Protein AF-A0A127SXV3-F1 (afdb_monomer)

Foldseek 3Di:
DQVVAKDFDQFPPVGTWIKDKDDFPPPDQFAAIWIFTHDPNHTPGTADQPDVVNGCVPPQQAGWDDWPHWDWDDQQPPPGTKIKTWTWHFRDDDDVSRPTFIFMWIWPDDDPGTDTPVVLRVVCVLADDRVRDDPVVSSVVSCCVNPPPVVVVVVVCCVVPQSVVPFHFDWDADPVRFIKGFRDDDQFKTWIKGFDQADPVNPDTDIDIWIWTADNVRDTDSVRTD

Mean predicted aligned error: 8.96 Å

Solvent-accessible surface area (backbone atoms only — not comparable to full-atom values): 13080 Å² total; per-residue (Å²): 104,41,66,95,59,36,45,81,41,78,48,63,96,72,34,77,30,30,44,39,31,32,62,47,90,63,89,46,87,30,37,40,74,45,46,31,36,29,46,96,93,35,81,78,44,74,60,75,64,93,37,77,92,38,33,29,77,89,67,85,59,35,31,71,72,47,76,76,46,74,43,77,46,52,63,86,74,83,80,48,54,18,42,38,35,37,36,27,16,28,70,46,81,57,86,75,22,61,50,68,42,81,45,74,46,44,33,42,62,49,101,93,49,60,44,75,44,60,73,60,43,54,51,48,66,71,48,49,57,75,92,63,68,42,69,65,52,50,48,54,49,45,47,40,71,76,71,33,74,67,44,55,53,53,49,53,51,37,64,76,74,31,54,90,75,71,46,51,64,42,81,45,65,47,99,86,67,50,65,33,34,38,33,45,77,63,80,57,37,40,29,35,41,33,73,75,46,66,39,98,82,70,82,42,82,38,70,45,74,36,43,25,62,35,42,100,84,63,50,70,51,80,92,72,34,87

Structure (mmCIF, N/CA/C/O backbone):
data_AF-A0A127SXV3-F1
#
_entry.id   AF-A0A127SXV3-F1
#
loop_
_atom_site.group_PDB
_atom_site.id
_atom_site.type_symbol
_atom_site.label_atom_id
_atom_site.label_alt_id
_atom_site.label_comp_id
_atom_site.label_asym_id
_atom_site.label_entity_id
_atom_site.label_seq_id
_atom_site.pdbx_PDB_ins_code
_atom_site.Cartn_x
_atom_site.Cartn_y
_atom_site.Cartn_z
_atom_site.occupancy
_atom_site.B_iso_or_equiv
_atom_site.auth_seq_id
_atom_site.auth_comp_id
_atom_site.auth_asym_id
_atom_site.auth_atom_id
_atom_site.pdbx_PDB_model_num
ATOM 1 N N . VAL A 1 1 ? 18.504 -2.829 -13.850 1.00 93.06 1 VAL A N 1
ATOM 2 C CA . VAL A 1 1 ? 17.381 -3.734 -13.516 1.00 93.06 1 VAL A CA 1
ATOM 3 C C . VAL A 1 1 ? 17.600 -4.263 -12.115 1.00 93.06 1 VAL A C 1
ATOM 5 O O . VAL A 1 1 ? 18.708 -4.696 -11.819 1.00 93.06 1 VAL A O 1
ATOM 8 N N . ILE A 1 2 ? 16.573 -4.211 -11.276 1.00 96.75 2 ILE A N 1
ATOM 9 C CA . ILE A 1 2 ? 16.543 -4.813 -9.945 1.00 96.75 2 ILE A CA 1
ATOM 10 C C . ILE A 1 2 ? 15.966 -6.219 -10.126 1.00 96.75 2 ILE A C 1
ATOM 12 O O . ILE A 1 2 ? 14.752 -6.413 -10.121 1.00 96.75 2 ILE A O 1
ATOM 16 N N . THR A 1 3 ? 16.840 -7.190 -10.402 1.00 94.94 3 THR A N 1
ATOM 17 C CA . THR A 1 3 ? 16.434 -8.530 -10.861 1.00 94.94 3 THR A CA 1
ATOM 18 C C . THR A 1 3 ? 15.521 -9.248 -9.872 1.00 94.94 3 THR A C 1
ATOM 20 O O . THR A 1 3 ? 14.573 -9.890 -10.308 1.00 94.94 3 THR A O 1
ATOM 23 N N . GLU A 1 4 ? 15.776 -9.115 -8.568 1.00 96.81 4 GLU A N 1
ATOM 24 C CA . GLU A 1 4 ? 14.969 -9.760 -7.518 1.00 96.81 4 GLU A CA 1
ATOM 25 C C . GLU A 1 4 ? 13.578 -9.134 -7.347 1.00 96.81 4 GLU A C 1
ATOM 27 O O . GLU A 1 4 ? 12.706 -9.751 -6.752 1.00 96.81 4 GLU A O 1
ATOM 32 N N . GLN A 1 5 ? 13.359 -7.943 -7.914 1.00 97.75 5 GLN A N 1
ATOM 33 C CA . GLN A 1 5 ? 12.081 -7.224 -7.909 1.00 97.75 5 GLN A CA 1
ATOM 34 C C . GLN A 1 5 ? 11.550 -7.033 -9.334 1.00 97.75 5 GLN A C 1
ATOM 36 O O . GLN A 1 5 ? 11.022 -5.982 -9.700 1.00 97.75 5 GLN A O 1
ATOM 41 N N . SER A 1 6 ? 11.783 -8.032 -10.186 1.00 98.19 6 SER A N 1
ATOM 42 C CA . SER A 1 6 ? 11.306 -8.074 -11.566 1.00 98.19 6 SER A CA 1
ATOM 43 C C . SER A 1 6 ? 10.752 -9.466 -11.852 1.00 98.19 6 SER A C 1
ATOM 45 O O . SER A 1 6 ? 11.492 -10.448 -11.778 1.00 98.19 6 SER A O 1
ATOM 47 N N . PHE A 1 7 ? 9.476 -9.550 -12.210 1.00 98.00 7 PHE A N 1
ATOM 48 C CA . PHE A 1 7 ? 8.703 -10.790 -12.168 1.00 98.00 7 PHE A CA 1
ATOM 49 C C . PHE A 1 7 ? 8.051 -11.085 -13.514 1.00 98.00 7 PHE A C 1
ATOM 51 O O . PHE A 1 7 ? 7.549 -10.177 -14.172 1.00 98.00 7 PHE A O 1
ATOM 58 N N . GLU A 1 8 ? 8.045 -12.359 -13.901 1.00 97.88 8 GLU A N 1
ATOM 59 C CA . GLU A 1 8 ? 7.148 -12.846 -14.950 1.00 97.88 8 GLU A CA 1
ATOM 60 C C . GLU A 1 8 ? 5.736 -12.938 -14.363 1.00 97.88 8 GLU A C 1
ATOM 62 O O . GLU A 1 8 ? 5.549 -13.484 -13.271 1.00 97.88 8 GLU A O 1
ATOM 67 N N . VAL A 1 9 ? 4.753 -12.382 -15.063 1.00 97.44 9 VAL A N 1
ATOM 68 C CA . VAL A 1 9 ? 3.377 -12.261 -14.585 1.00 97.44 9 VAL A CA 1
ATOM 69 C C . VAL A 1 9 ? 2.399 -12.345 -15.755 1.00 97.44 9 VAL A C 1
ATOM 71 O O . VAL A 1 9 ? 2.631 -11.781 -16.821 1.00 97.44 9 VAL A O 1
ATOM 74 N N . ASP A 1 10 ? 1.291 -13.052 -15.546 1.00 97.12 10 ASP A N 1
ATOM 75 C CA . ASP A 1 10 ? 0.111 -12.934 -16.402 1.00 97.12 10 ASP A CA 1
ATOM 76 C C . ASP A 1 10 ? -0.724 -11.741 -15.911 1.00 97.12 10 ASP A C 1
ATOM 78 O O . ASP A 1 10 ? -1.316 -11.797 -14.818 1.00 97.12 10 ASP A O 1
ATOM 82 N N . LEU A 1 11 ? -0.664 -10.637 -16.661 1.00 96.88 11 LEU A N 1
ATOM 83 C CA . LEU A 1 11 ? -1.154 -9.324 -16.244 1.00 96.88 11 LEU A CA 1
ATOM 84 C C . LEU A 1 11 ? -2.243 -8.818 -17.194 1.00 96.88 11 LEU A C 1
ATOM 86 O O . LEU A 1 11 ? -1.957 -8.159 -18.191 1.00 96.88 11 LEU A O 1
ATOM 90 N N . ASN A 1 12 ? -3.500 -9.082 -16.841 1.00 95.12 12 ASN A N 1
ATOM 91 C CA . ASN A 1 12 ? -4.692 -8.570 -17.526 1.00 95.12 12 ASN A CA 1
ATOM 92 C C . ASN A 1 12 ? -4.607 -8.806 -19.049 1.00 95.12 12 ASN A C 1
ATOM 94 O O . ASN A 1 12 ? -4.142 -9.853 -19.503 1.00 95.12 12 ASN A O 1
ATOM 98 N N . ASP A 1 13 ? -4.996 -7.814 -19.850 1.00 93.56 13 ASP A N 1
ATOM 99 C CA . ASP A 1 13 ? -4.951 -7.886 -21.314 1.00 93.56 13 ASP A CA 1
ATOM 100 C C . ASP A 1 13 ? -3.524 -7.856 -21.905 1.00 93.56 13 ASP A C 1
ATOM 102 O O . ASP A 1 13 ? -3.342 -8.088 -23.105 1.00 93.56 13 ASP A O 1
ATOM 106 N N . TRP A 1 14 ? -2.484 -7.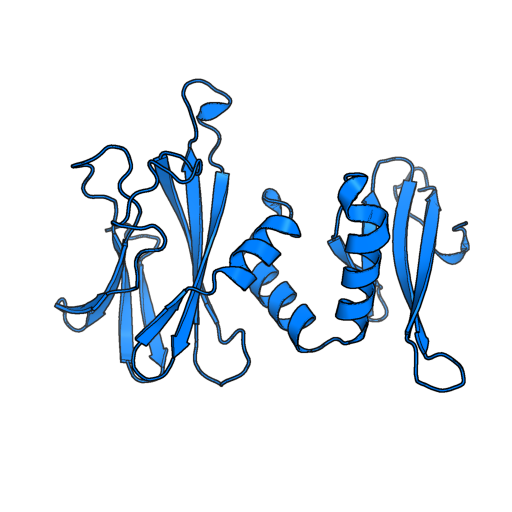636 -21.089 1.00 94.81 14 TRP A N 1
ATOM 107 C CA . TRP A 1 14 ? -1.086 -7.750 -21.527 1.00 94.81 14 TRP A CA 1
ATOM 108 C C . TRP A 1 14 ? -0.653 -9.219 -21.709 1.00 94.81 14 TRP A C 1
ATOM 110 O O . TRP A 1 14 ? 0.274 -9.514 -22.486 1.00 94.81 14 TRP A O 1
ATOM 120 N N . GLY A 1 15 ? -1.351 -10.141 -21.034 1.00 95.19 15 GLY A N 1
ATOM 121 C CA . GLY A 1 15 ? -1.031 -11.564 -20.953 1.00 95.19 15 GLY A CA 1
ATOM 122 C C . GLY A 1 15 ? 0.284 -11.817 -20.217 1.00 95.19 15 GLY A C 1
ATOM 123 O O . GLY A 1 15 ? 0.679 -11.049 -19.342 1.00 95.19 15 GLY A O 1
ATOM 124 N N . GLU A 1 16 ? 1.005 -12.866 -20.620 1.00 97.50 16 GLU A N 1
ATOM 125 C CA . GLU A 1 16 ? 2.348 -13.152 -20.104 1.00 97.50 16 GLU A CA 1
ATOM 126 C C . GLU A 1 16 ? 3.337 -12.043 -20.505 1.00 97.50 16 GLU A C 1
ATOM 128 O O . GLU A 1 16 ? 3.665 -11.861 -21.688 1.00 97.50 16 GLU A O 1
ATOM 133 N N . VAL A 1 17 ? 3.796 -11.293 -19.504 1.00 97.88 17 VAL A N 1
ATOM 134 C CA . VAL A 1 17 ? 4.790 -10.221 -19.604 1.00 97.88 17 VAL A CA 1
ATOM 135 C C . VAL A 1 17 ? 5.722 -10.257 -18.399 1.00 97.88 17 VAL A C 1
ATOM 137 O O . VAL A 1 17 ? 5.422 -10.842 -17.360 1.00 97.88 17 VAL A O 1
ATOM 140 N N . ARG A 1 18 ? 6.842 -9.550 -18.510 1.00 98.25 18 ARG A N 1
ATOM 141 C CA . ARG A 1 18 ? 7.741 -9.302 -17.393 1.00 98.25 18 ARG A CA 1
ATOM 142 C C . ARG A 1 18 ? 7.549 -7.889 -16.863 1.00 98.25 18 ARG A C 1
ATOM 144 O O . ARG A 1 18 ? 7.825 -6.928 -17.579 1.00 98.25 18 ARG A O 1
ATOM 151 N N . PHE A 1 19 ? 7.167 -7.752 -15.600 1.00 98.56 19 PHE A N 1
ATOM 152 C CA . PHE A 1 19 ? 7.304 -6.491 -14.876 1.00 98.56 19 PHE A CA 1
ATOM 153 C C . PHE A 1 19 ? 8.773 -6.285 -14.501 1.00 98.56 19 PHE A C 1
ATOM 155 O O . PHE A 1 19 ? 9.408 -7.178 -13.930 1.00 98.56 19 PHE A O 1
ATOM 162 N N . VAL A 1 20 ? 9.335 -5.123 -14.825 1.00 98.44 20 VAL A N 1
ATOM 163 C CA . VAL A 1 20 ? 10.756 -4.836 -14.609 1.00 98.44 20 VAL A CA 1
ATOM 164 C C . VAL A 1 20 ? 10.928 -3.552 -13.814 1.00 98.44 20 VAL A C 1
ATOM 166 O O . VAL A 1 20 ? 10.561 -2.475 -14.280 1.00 98.44 20 VAL A O 1
ATOM 169 N N . SER A 1 21 ? 11.580 -3.671 -12.657 1.00 98.38 21 SER A N 1
ATOM 170 C CA . SER A 1 21 ? 12.046 -2.532 -11.864 1.00 98.38 21 SER A CA 1
ATOM 171 C C . SER A 1 21 ? 13.435 -2.094 -12.340 1.00 98.38 21 SER A C 1
ATOM 173 O O . SER A 1 21 ? 14.384 -2.889 -12.378 1.00 98.38 21 SER A O 1
ATOM 175 N N . TYR A 1 22 ? 13.589 -0.826 -12.704 1.00 96.38 22 TYR A N 1
ATOM 176 C CA . TYR A 1 22 ? 14.849 -0.226 -13.132 1.00 96.38 22 TYR A CA 1
ATOM 177 C C . TYR A 1 22 ? 15.420 0.666 -12.038 1.00 96.38 22 TYR A C 1
ATOM 179 O O . TYR A 1 22 ? 14.753 1.569 -11.549 1.00 96.38 22 TYR A O 1
ATOM 187 N N . LEU A 1 23 ? 16.688 0.413 -11.700 1.00 94.56 23 LEU A N 1
ATOM 188 C CA . LEU A 1 23 ? 17.483 1.350 -10.912 1.00 94.56 23 LEU A CA 1
ATOM 189 C C . LEU A 1 23 ? 17.501 2.716 -11.612 1.00 94.56 23 LEU A C 1
ATOM 191 O O . LEU A 1 23 ? 17.539 2.726 -12.851 1.00 94.56 23 LEU A O 1
ATOM 195 N N . PRO A 1 24 ? 17.564 3.818 -10.846 1.00 93.19 24 PRO A N 1
ATOM 196 C CA . PRO A 1 24 ? 17.928 5.118 -11.391 1.00 93.19 24 PRO A CA 1
ATOM 197 C C . PRO A 1 24 ? 19.205 5.016 -12.237 1.00 93.19 24 PRO A C 1
ATOM 199 O O . PRO A 1 24 ? 20.089 4.197 -11.954 1.00 93.19 24 PRO A O 1
ATOM 202 N N . THR A 1 25 ? 19.330 5.838 -13.277 1.00 88.75 25 THR A N 1
ATOM 203 C CA . THR A 1 25 ? 20.597 5.968 -14.016 1.00 88.75 25 THR A CA 1
ATOM 204 C C . THR A 1 25 ? 21.699 6.591 -13.160 1.00 88.75 25 THR A C 1
ATOM 206 O O . THR A 1 25 ? 22.878 6.334 -13.404 1.00 88.75 25 THR A O 1
ATOM 209 N N . TYR A 1 26 ? 21.304 7.348 -12.129 1.00 81.88 26 TYR A N 1
ATOM 210 C CA . TYR A 1 26 ? 22.175 8.147 -11.267 1.00 81.88 26 TYR A CA 1
ATOM 211 C C . TYR A 1 26 ? 22.897 9.277 -12.019 1.00 81.88 26 TYR A C 1
ATOM 213 O O . TYR A 1 26 ? 23.883 9.823 -11.517 1.00 81.88 26 TYR A O 1
ATOM 221 N N . ASP A 1 27 ? 22.384 9.677 -13.190 1.00 84.56 27 ASP A N 1
ATOM 222 C CA . ASP A 1 27 ? 22.807 10.905 -13.874 1.00 84.56 27 ASP A CA 1
ATOM 223 C C . ASP A 1 27 ? 22.486 12.144 -13.017 1.00 84.56 27 ASP A C 1
ATOM 225 O O . ASP A 1 27 ? 23.194 13.155 -13.062 1.00 84.56 27 ASP A O 1
ATOM 229 N N . THR A 1 28 ? 21.446 12.043 -12.182 1.00 81.38 28 THR A N 1
ATOM 230 C CA . THR A 1 28 ? 21.144 12.993 -11.108 1.00 81.38 28 THR A CA 1
ATOM 231 C C . THR A 1 28 ? 21.018 12.260 -9.772 1.00 81.38 28 THR A C 1
ATOM 233 O O . THR A 1 28 ? 20.639 11.092 -9.728 1.00 81.38 28 THR A O 1
ATOM 236 N N . LEU A 1 29 ? 21.337 12.943 -8.666 1.00 80.62 29 LEU A N 1
ATOM 237 C CA . LEU A 1 29 ? 21.320 12.347 -7.320 1.00 80.62 29 LEU A CA 1
ATOM 238 C C . LEU A 1 29 ? 19.915 11.912 -6.870 1.00 80.62 29 LEU A C 1
ATOM 240 O O . LEU A 1 29 ? 19.784 11.029 -6.029 1.00 80.62 29 LEU A O 1
ATOM 244 N N . TRP A 1 30 ? 18.886 12.553 -7.415 1.00 88.56 30 TRP A N 1
ATOM 245 C CA . TRP A 1 30 ? 17.504 12.452 -6.952 1.00 88.56 30 TRP A CA 1
ATOM 246 C C . TRP A 1 30 ? 16.605 11.680 -7.910 1.00 88.56 30 TRP A C 1
ATOM 248 O O . TRP A 1 30 ? 15.394 11.685 -7.740 1.00 88.56 30 TRP A O 1
ATOM 258 N N . GLU A 1 31 ? 17.168 11.048 -8.936 1.00 92.81 31 GLU A N 1
ATOM 259 C CA . GLU A 1 31 ? 16.381 10.257 -9.874 1.00 92.81 31 GLU A CA 1
ATOM 260 C C . GLU A 1 31 ? 15.681 9.092 -9.156 1.00 92.81 31 GLU A C 1
ATOM 262 O O . GLU A 1 31 ? 16.295 8.369 -8.365 1.00 92.81 31 GLU A O 1
ATOM 267 N N . ASP A 1 32 ? 14.388 8.929 -9.432 1.00 95.19 32 ASP A N 1
ATOM 268 C CA . ASP A 1 32 ? 13.548 7.903 -8.822 1.00 95.19 32 ASP A CA 1
ATOM 269 C C . ASP A 1 32 ? 13.583 6.581 -9.616 1.00 95.19 32 ASP A C 1
ATOM 271 O O . ASP A 1 32 ? 13.955 6.525 -10.794 1.00 95.19 32 ASP A O 1
ATOM 275 N N . VAL A 1 33 ? 13.181 5.492 -8.962 1.00 96.31 33 VAL A N 1
ATOM 276 C CA . VAL A 1 33 ? 12.996 4.177 -9.585 1.00 96.31 33 VAL A CA 1
ATOM 277 C C . VAL A 1 33 ? 11.945 4.241 -10.697 1.00 96.31 33 VAL A C 1
ATOM 279 O O . VAL A 1 33 ? 10.933 4.927 -10.588 1.00 96.31 33 VAL A O 1
ATOM 282 N N . SER A 1 34 ? 12.165 3.490 -11.776 1.00 97.12 34 SER A N 1
ATOM 283 C CA . SER A 1 34 ? 11.232 3.396 -12.905 1.00 97.12 34 SER A CA 1
ATOM 284 C C . SER A 1 34 ? 10.769 1.963 -13.135 1.00 97.12 34 SER A C 1
ATOM 286 O O . SER A 1 34 ? 11.510 1.013 -12.879 1.00 97.12 34 SER A O 1
ATOM 288 N N . PHE A 1 35 ? 9.565 1.800 -13.684 1.00 98.25 35 PHE A N 1
ATOM 289 C CA . PHE A 1 35 ? 8.971 0.489 -13.943 1.00 98.25 35 PHE A CA 1
ATOM 290 C C . PHE A 1 35 ? 8.470 0.378 -15.379 1.00 98.25 35 PHE A C 1
ATOM 292 O O . PHE A 1 35 ? 7.964 1.342 -15.959 1.00 98.25 35 PHE A O 1
ATOM 299 N N . VAL A 1 36 ? 8.597 -0.813 -15.959 1.00 98.31 36 VAL A N 1
ATOM 300 C CA . VAL A 1 36 ? 8.112 -1.108 -17.314 1.00 98.31 36 VAL A CA 1
ATOM 301 C C . VAL A 1 36 ? 7.522 -2.511 -17.391 1.00 98.31 36 VAL A C 1
ATOM 303 O O . VAL A 1 36 ? 7.870 -3.384 -16.592 1.00 98.31 36 VAL A O 1
ATOM 306 N N . LEU A 1 37 ? 6.691 -2.747 -18.406 1.00 98.25 37 LEU A N 1
ATOM 307 C CA . LEU A 1 37 ? 6.391 -4.096 -18.879 1.00 98.25 37 LEU A CA 1
ATOM 308 C C . LEU A 1 37 ? 7.277 -4.414 -20.078 1.00 98.25 37 LEU A C 1
ATOM 310 O O . LEU A 1 37 ? 7.423 -3.601 -20.996 1.00 98.25 37 LEU A O 1
ATOM 314 N N . ALA A 1 38 ? 7.846 -5.614 -20.082 1.00 98.06 38 ALA A N 1
ATOM 315 C CA . ALA A 1 38 ? 8.630 -6.138 -21.183 1.00 98.06 38 ALA A CA 1
ATOM 316 C C . ALA A 1 38 ? 8.049 -7.461 -21.694 1.00 98.06 38 ALA A C 1
ATOM 318 O O . ALA A 1 38 ? 7.625 -8.310 -20.914 1.00 98.06 38 ALA A O 1
ATOM 319 N N . LYS A 1 39 ? 8.073 -7.650 -23.012 1.00 97.31 39 LYS A N 1
ATOM 320 C CA . LYS A 1 39 ? 7.671 -8.881 -23.697 1.00 97.31 39 LYS A CA 1
ATOM 321 C C . LYS A 1 39 ? 8.690 -9.182 -24.786 1.00 97.31 39 LYS A C 1
ATOM 323 O O . LYS A 1 39 ? 9.105 -8.269 -25.493 1.00 97.31 39 LYS A O 1
ATOM 328 N N . ASP A 1 40 ? 9.154 -10.427 -24.878 1.00 94.06 40 ASP A N 1
ATOM 329 C CA . ASP A 1 40 ? 10.179 -10.843 -25.851 1.00 94.06 40 ASP A CA 1
ATOM 330 C C . ASP A 1 40 ? 11.430 -9.936 -25.854 1.00 94.06 40 ASP A C 1
ATOM 332 O O . ASP A 1 40 ? 11.964 -9.559 -26.899 1.00 94.06 40 ASP A O 1
ATOM 336 N N . ASN A 1 41 ? 11.888 -9.549 -24.657 1.00 87.38 41 ASN A N 1
ATOM 337 C CA . ASN A 1 41 ? 13.003 -8.619 -24.427 1.00 87.38 41 ASN A CA 1
ATOM 338 C C . ASN A 1 41 ? 12.803 -7.195 -24.993 1.00 87.38 41 ASN A C 1
ATOM 340 O O . ASN A 1 41 ? 13.767 -6.429 -25.070 1.00 87.38 41 ASN A O 1
ATOM 344 N N . GLN A 1 42 ? 11.580 -6.812 -25.354 1.00 96.19 42 GLN A N 1
ATOM 345 C CA . GLN A 1 42 ? 11.222 -5.454 -25.759 1.00 96.19 42 GLN A CA 1
ATOM 346 C C . GLN A 1 42 ? 10.340 -4.802 -24.702 1.00 96.19 42 GLN A C 1
ATOM 348 O O . GLN A 1 42 ? 9.458 -5.446 -24.143 1.00 96.19 42 GLN A O 1
ATOM 353 N N . ILE A 1 43 ? 10.570 -3.518 -24.432 1.00 97.81 43 ILE A N 1
ATOM 354 C CA . ILE A 1 43 ? 9.682 -2.737 -23.570 1.00 97.81 43 ILE A CA 1
ATOM 355 C C . ILE A 1 43 ? 8.391 -2.473 -24.344 1.00 97.81 43 ILE A C 1
ATOM 357 O O . ILE A 1 43 ? 8.436 -1.937 -25.451 1.00 97.81 43 ILE A O 1
ATOM 361 N N . VAL A 1 44 ? 7.259 -2.854 -23.758 1.00 97.12 44 VAL A N 1
ATOM 362 C CA . VAL A 1 44 ? 5.923 -2.677 -24.349 1.00 97.12 44 VAL A CA 1
ATOM 363 C C . VAL A 1 44 ? 5.090 -1.631 -23.612 1.00 97.12 44 VAL A C 1
ATOM 365 O O . VAL A 1 44 ? 4.137 -1.115 -24.185 1.00 97.12 44 VAL A O 1
ATOM 368 N N . TYR A 1 45 ? 5.461 -1.283 -22.376 1.00 97.62 45 TYR A N 1
ATOM 369 C CA . TYR A 1 45 ? 4.770 -0.268 -21.586 1.00 97.62 45 TYR A CA 1
ATOM 370 C C . TYR A 1 45 ? 5.707 0.393 -20.573 1.00 97.62 45 TYR A C 1
ATOM 372 O O . TYR A 1 45 ? 6.532 -0.288 -19.965 1.00 97.62 45 TYR A O 1
ATOM 380 N N . HIS A 1 46 ? 5.546 1.699 -20.360 1.00 97.38 46 HIS A N 1
ATOM 381 C CA . HIS A 1 46 ? 6.210 2.450 -19.296 1.00 97.38 46 HIS A CA 1
ATOM 382 C C . HIS A 1 46 ? 5.171 2.874 -18.263 1.00 97.38 46 HIS A C 1
ATOM 384 O O . HIS A 1 46 ? 4.197 3.536 -18.621 1.00 97.38 46 HIS A O 1
ATOM 390 N N . PHE A 1 47 ? 5.395 2.526 -16.996 1.00 97.88 47 PHE A N 1
ATOM 391 C CA . PHE A 1 47 ? 4.548 3.026 -15.919 1.00 97.88 47 PHE A CA 1
ATOM 392 C C . PHE A 1 47 ? 4.767 4.533 -15.731 1.00 97.88 47 PHE A C 1
ATOM 394 O O . PHE A 1 47 ? 5.879 5.025 -15.962 1.00 97.88 47 PHE A O 1
ATOM 401 N N . PRO A 1 48 ? 3.728 5.278 -15.319 1.00 96.62 48 PRO A N 1
ATOM 402 C CA . PRO A 1 48 ? 3.868 6.693 -14.997 1.00 96.62 48 PRO A CA 1
ATOM 403 C C . PRO A 1 48 ? 4.902 6.911 -13.882 1.00 96.62 48 PRO A C 1
ATOM 405 O O . PRO A 1 48 ? 5.001 6.123 -12.941 1.00 96.62 48 PRO A O 1
ATOM 408 N N . ALA A 1 49 ? 5.668 7.999 -13.982 1.00 94.75 49 ALA A N 1
ATOM 409 C CA . ALA A 1 49 ? 6.561 8.428 -12.910 1.00 94.75 49 ALA A CA 1
ATOM 410 C C . ALA A 1 49 ? 5.741 8.981 -11.737 1.00 94.75 49 ALA A C 1
ATOM 412 O O . ALA A 1 49 ? 4.778 9.716 -11.950 1.00 94.75 49 ALA A O 1
ATOM 413 N N . TYR A 1 50 ? 6.133 8.646 -10.506 1.00 94.00 50 TYR A N 1
ATOM 414 C CA . TYR A 1 50 ? 5.425 9.107 -9.307 1.00 94.00 50 TYR A CA 1
ATOM 415 C C . TYR A 1 50 ? 5.650 10.589 -9.017 1.00 94.00 50 TYR A C 1
ATOM 417 O O . TYR A 1 50 ? 4.726 11.302 -8.636 1.00 94.00 50 TYR A O 1
ATOM 425 N N . PHE A 1 51 ? 6.880 11.056 -9.222 1.00 91.06 51 PHE A N 1
ATOM 426 C CA . PHE A 1 51 ? 7.233 12.462 -9.094 1.00 91.06 51 PHE A CA 1
ATOM 427 C C . PHE A 1 51 ? 7.436 13.104 -10.462 1.00 91.06 51 PHE A C 1
ATOM 429 O O . PHE A 1 51 ? 7.828 12.451 -11.436 1.00 91.06 51 PHE A O 1
ATOM 436 N N . GLU A 1 52 ? 7.211 14.416 -10.521 1.00 88.44 52 GLU A N 1
ATOM 437 C CA . GLU A 1 52 ? 7.488 15.206 -11.714 1.00 88.44 52 GLU A CA 1
ATOM 438 C C . GLU A 1 52 ? 8.953 15.022 -12.144 1.00 88.44 52 GLU A C 1
ATOM 440 O O . GLU A 1 52 ? 9.871 15.049 -11.324 1.00 88.44 52 GLU A O 1
ATOM 445 N N . ASN A 1 53 ? 9.177 14.815 -13.444 1.00 87.75 53 ASN A N 1
ATOM 446 C CA . ASN A 1 53 ? 10.499 14.549 -14.024 1.00 87.75 53 ASN A CA 1
ATOM 447 C C . ASN A 1 53 ? 11.217 13.303 -13.464 1.00 87.75 53 ASN A C 1
ATOM 449 O O . ASN A 1 53 ? 12.431 13.195 -13.625 1.00 87.75 53 ASN A O 1
ATOM 453 N N . ASN A 1 54 ? 10.490 12.367 -12.836 1.00 91.00 54 ASN A N 1
ATOM 454 C CA . ASN A 1 54 ? 11.055 11.171 -12.205 1.00 91.00 54 ASN A CA 1
ATOM 455 C C . ASN A 1 54 ? 12.170 11.512 -11.193 1.00 91.00 54 ASN A C 1
ATOM 457 O O . ASN A 1 54 ? 13.231 10.888 -11.188 1.00 91.00 54 ASN A O 1
ATOM 461 N N . SER A 1 55 ? 11.951 12.549 -10.377 1.00 91.00 55 SER A N 1
ATOM 462 C CA . SER A 1 55 ? 12.934 13.059 -9.416 1.00 91.00 55 SER A CA 1
ATOM 463 C C . SER A 1 55 ? 12.317 13.307 -8.043 1.00 91.00 55 SER A C 1
ATOM 465 O O . SER A 1 55 ? 11.253 13.909 -7.937 1.00 91.00 55 SER A O 1
ATOM 467 N N . THR A 1 56 ? 13.014 12.903 -6.983 1.00 89.62 56 THR A N 1
ATOM 468 C CA . THR A 1 56 ? 12.609 13.099 -5.584 1.00 89.62 56 THR A CA 1
ATOM 469 C C . THR A 1 56 ? 13.056 14.442 -4.990 1.00 89.62 56 THR A C 1
ATOM 471 O O . THR A 1 56 ? 12.726 14.738 -3.838 1.00 89.62 56 THR A O 1
ATOM 474 N N . GLU A 1 57 ? 13.786 15.270 -5.753 1.00 85.38 57 GLU A N 1
ATOM 475 C CA . GLU A 1 57 ? 14.517 16.454 -5.264 1.00 85.38 57 GLU A CA 1
ATOM 476 C C . GLU A 1 57 ? 13.645 17.438 -4.465 1.00 85.38 57 GLU A C 1
ATOM 478 O O . GLU A 1 57 ? 14.099 18.009 -3.475 1.00 85.38 57 GLU A O 1
ATOM 483 N N . ASN A 1 58 ? 12.380 17.612 -4.858 1.00 83.19 58 ASN A N 1
ATOM 484 C CA . ASN A 1 58 ? 11.480 18.614 -4.277 1.00 83.19 58 ASN A CA 1
ATOM 485 C C . ASN A 1 58 ? 10.383 18.019 -3.379 1.00 83.19 58 ASN A C 1
ATOM 487 O O . ASN A 1 58 ? 9.467 18.735 -2.977 1.00 83.19 58 ASN A O 1
ATOM 491 N N . ASN A 1 59 ? 10.457 16.725 -3.058 1.00 81.75 59 ASN A N 1
ATOM 492 C CA . ASN A 1 59 ? 9.363 15.997 -2.406 1.00 81.75 59 ASN A CA 1
ATOM 493 C C . ASN A 1 59 ? 9.697 15.518 -0.986 1.00 81.75 59 ASN A C 1
ATOM 495 O O . ASN A 1 59 ? 8.873 14.865 -0.357 1.00 81.75 59 ASN A O 1
ATOM 499 N N . SER A 1 60 ? 10.883 15.852 -0.462 1.00 79.81 60 SER A N 1
ATOM 500 C CA . SER A 1 60 ? 11.345 15.486 0.892 1.00 79.81 60 SER A CA 1
ATOM 501 C C . SER A 1 60 ? 11.388 13.975 1.184 1.00 79.81 60 SER A C 1
ATOM 503 O O . SER A 1 60 ? 11.497 13.584 2.343 1.00 79.81 60 SER A O 1
ATOM 505 N N . VAL A 1 61 ? 11.332 13.124 0.152 1.00 84.38 61 VAL A N 1
ATOM 506 C CA . VAL A 1 61 ? 11.305 11.655 0.293 1.00 84.38 61 VAL A CA 1
ATOM 507 C C . VAL A 1 61 ? 12.708 11.057 0.438 1.00 84.38 61 VAL A C 1
ATOM 509 O O . VAL A 1 61 ? 12.887 10.069 1.142 1.00 84.38 61 VAL A O 1
ATOM 512 N N . GLY A 1 62 ? 13.723 11.698 -0.146 1.00 89.44 62 GLY A N 1
ATOM 513 C CA . GLY A 1 62 ? 15.120 11.271 -0.053 1.00 89.44 62 GLY A CA 1
ATOM 514 C C . GLY A 1 62 ? 15.628 10.551 -1.302 1.00 89.44 62 GLY A C 1
ATOM 515 O O . GLY A 1 62 ? 14.992 10.559 -2.355 1.00 89.44 62 GLY A O 1
ATOM 516 N N . MET A 1 63 ? 16.819 9.968 -1.195 1.00 91.75 63 MET A N 1
ATOM 517 C CA . MET A 1 63 ? 17.475 9.235 -2.278 1.00 91.75 63 MET A CA 1
ATOM 518 C C . MET A 1 63 ? 16.962 7.796 -2.318 1.00 91.75 63 MET A C 1
ATOM 520 O O . MET A 1 63 ? 16.835 7.166 -1.267 1.00 91.75 63 MET A O 1
ATOM 524 N N . PHE A 1 64 ? 16.690 7.279 -3.517 1.00 94.38 64 PHE A N 1
ATOM 525 C CA . PHE A 1 64 ? 16.297 5.883 -3.710 1.00 94.38 64 PHE A CA 1
ATOM 526 C C . PHE A 1 64 ? 17.331 4.926 -3.091 1.00 94.38 64 PHE A C 1
ATOM 528 O O . PHE A 1 64 ? 18.530 5.046 -3.355 1.00 94.38 64 PHE A O 1
ATOM 535 N N . ASP A 1 65 ? 16.854 3.968 -2.295 1.00 94.81 65 ASP A N 1
ATOM 536 C CA . ASP A 1 65 ? 17.663 2.905 -1.694 1.00 94.81 65 ASP A CA 1
ATOM 537 C C . ASP A 1 65 ? 17.367 1.550 -2.351 1.00 94.81 65 ASP A C 1
ATOM 539 O O . ASP A 1 65 ? 18.256 0.925 -2.937 1.00 94.81 65 ASP A O 1
ATOM 543 N N . SER A 1 66 ? 16.111 1.100 -2.291 1.00 96.62 66 SER A N 1
ATOM 544 C CA . SER A 1 66 ? 15.724 -0.226 -2.774 1.00 96.62 66 SER A CA 1
ATOM 545 C C . SER A 1 66 ? 14.236 -0.336 -3.106 1.00 96.62 66 SER A C 1
ATOM 547 O O . SER A 1 66 ? 13.405 0.427 -2.623 1.00 96.62 66 SER A O 1
ATOM 549 N N . VAL A 1 67 ? 13.890 -1.324 -3.936 1.00 98.19 67 VAL A N 1
ATOM 550 C CA . VAL A 1 67 ? 12.514 -1.830 -4.033 1.00 98.19 67 VAL A CA 1
ATOM 551 C C . VAL A 1 67 ? 12.405 -3.002 -3.062 1.00 98.19 67 VAL A C 1
ATOM 553 O O . VAL A 1 67 ? 13.155 -3.971 -3.178 1.00 98.19 67 VAL A O 1
ATOM 556 N N . GLU A 1 68 ? 11.502 -2.903 -2.094 1.00 97.94 68 GLU A N 1
ATOM 557 C CA . GLU A 1 68 ? 11.315 -3.913 -1.050 1.00 97.94 68 GLU A CA 1
ATOM 558 C C . GLU A 1 68 ? 10.395 -5.044 -1.505 1.00 97.94 68 GLU A C 1
ATOM 560 O O . GLU A 1 68 ? 10.664 -6.215 -1.237 1.00 97.94 68 GLU A O 1
ATOM 565 N N . ALA A 1 69 ? 9.316 -4.703 -2.209 1.00 98.12 69 ALA A N 1
ATOM 566 C CA . ALA A 1 69 ? 8.340 -5.671 -2.688 1.00 98.12 69 ALA A CA 1
ATOM 567 C C . ALA A 1 69 ? 7.576 -5.141 -3.902 1.00 98.12 69 ALA A C 1
ATOM 569 O O . ALA A 1 69 ? 7.323 -3.940 -4.008 1.00 98.12 69 ALA A O 1
ATOM 570 N N . VAL A 1 70 ? 7.150 -6.063 -4.765 1.00 98.69 70 VAL A N 1
ATOM 571 C CA . VAL A 1 70 ? 6.172 -5.833 -5.833 1.00 98.69 70 VAL A CA 1
ATOM 572 C C . VAL A 1 70 ? 5.050 -6.857 -5.675 1.00 98.69 70 VAL A C 1
ATOM 574 O O . VAL A 1 70 ? 5.313 -8.045 -5.485 1.00 98.69 70 VAL A O 1
ATOM 577 N N . GLY A 1 71 ? 3.804 -6.404 -5.753 1.00 98.25 71 GLY A N 1
ATOM 578 C CA . GLY A 1 71 ? 2.604 -7.232 -5.706 1.00 98.25 71 GLY A CA 1
ATOM 579 C C . GLY A 1 71 ? 1.683 -6.958 -6.888 1.00 98.25 71 GLY A C 1
ATOM 580 O O . GLY A 1 71 ? 1.635 -5.836 -7.385 1.00 98.25 71 GLY A O 1
ATOM 581 N N . PHE A 1 72 ? 0.937 -7.984 -7.301 1.00 98.31 72 PHE A N 1
ATOM 582 C CA . PHE A 1 72 ? -0.048 -7.911 -8.382 1.00 98.31 72 PHE A CA 1
ATOM 583 C C . PHE A 1 72 ? -1.398 -8.401 -7.857 1.00 98.31 72 PHE A C 1
ATOM 585 O O . PHE A 1 72 ? -1.585 -9.611 -7.707 1.00 98.31 72 PHE A O 1
ATOM 592 N N . HIS A 1 73 ? -2.304 -7.481 -7.540 1.00 96.00 73 HIS A N 1
ATOM 593 C CA . HIS A 1 73 ? -3.587 -7.781 -6.897 1.00 96.00 73 HIS A CA 1
ATOM 594 C C . HIS A 1 73 ? -4.669 -6.882 -7.476 1.00 96.00 73 HIS A C 1
ATOM 596 O O . HIS A 1 73 ? -4.394 -5.726 -7.755 1.00 96.00 73 HIS A O 1
ATOM 602 N N . ASP A 1 74 ? -5.865 -7.426 -7.651 1.00 94.12 74 ASP A N 1
ATOM 603 C CA . ASP A 1 74 ? -7.080 -6.651 -7.905 1.00 94.12 74 ASP A CA 1
ATOM 604 C C . ASP A 1 74 ? -7.510 -6.041 -6.566 1.00 94.12 74 ASP A C 1
ATOM 606 O O . ASP A 1 74 ? -7.901 -6.791 -5.663 1.00 94.12 74 ASP A O 1
ATOM 610 N N . ILE A 1 75 ? -7.283 -4.735 -6.386 1.00 88.12 75 ILE A N 1
ATOM 611 C CA . ILE A 1 75 ? -7.576 -4.058 -5.115 1.00 88.12 75 ILE A CA 1
ATOM 612 C C . ILE A 1 75 ? -8.883 -3.271 -5.132 1.00 88.12 75 ILE A C 1
ATOM 614 O O . ILE A 1 75 ? -9.374 -3.004 -4.043 1.00 88.12 75 ILE A O 1
ATOM 618 N N . ASP A 1 76 ? -9.430 -2.937 -6.305 1.00 84.12 76 ASP A N 1
ATOM 619 C CA . ASP A 1 76 ? -10.706 -2.214 -6.453 1.00 84.12 76 ASP A CA 1
ATOM 620 C C . ASP A 1 76 ? -11.885 -3.122 -6.872 1.00 84.12 76 ASP A C 1
ATOM 622 O O . ASP A 1 76 ? -13.028 -2.679 -7.030 1.00 84.12 76 ASP A O 1
ATOM 626 N N . GLY A 1 77 ? -11.624 -4.422 -7.040 1.00 84.88 77 GLY A N 1
ATOM 627 C CA . GLY A 1 77 ? -12.622 -5.444 -7.327 1.00 84.88 77 GLY A CA 1
ATOM 628 C C . GLY A 1 77 ? -13.148 -5.418 -8.762 1.00 84.88 77 GLY A C 1
ATOM 629 O O . GLY A 1 77 ? -14.205 -6.010 -9.026 1.00 84.88 77 GLY A O 1
ATOM 630 N N . ASP A 1 78 ? -12.465 -4.742 -9.690 1.00 87.69 78 ASP A N 1
ATOM 631 C CA . ASP A 1 78 ? -12.880 -4.647 -11.092 1.00 87.69 78 ASP A CA 1
ATOM 632 C C . ASP A 1 78 ? -12.533 -5.905 -11.921 1.00 87.69 78 ASP A C 1
ATOM 634 O O . ASP A 1 78 ? -13.011 -6.078 -13.052 1.00 87.69 78 ASP A O 1
ATOM 638 N N . GLY A 1 79 ? -11.779 -6.838 -11.330 1.00 90.38 79 GLY A N 1
ATOM 639 C CA . GLY A 1 79 ? -11.328 -8.088 -11.935 1.00 90.38 79 GLY A CA 1
ATOM 640 C C . GLY A 1 79 ? -9.967 -7.998 -12.633 1.00 90.38 79 GLY A C 1
ATOM 641 O O . GLY A 1 79 ? -9.450 -9.034 -13.074 1.00 90.38 79 GLY A O 1
ATOM 642 N N . ALA A 1 80 ? -9.380 -6.807 -12.751 1.00 95.50 80 ALA A N 1
ATOM 643 C CA . ALA A 1 80 ? -8.052 -6.561 -13.290 1.00 95.50 80 ALA A CA 1
ATOM 644 C C . ALA A 1 80 ? -7.034 -6.406 -12.150 1.00 95.50 80 ALA A C 1
ATOM 646 O O . ALA A 1 80 ? -7.272 -5.788 -11.125 1.00 95.50 80 ALA A O 1
ATOM 647 N N . LYS A 1 81 ? -5.844 -6.985 -12.315 1.00 97.38 81 LYS A N 1
ATOM 648 C CA . LYS A 1 81 ? -4.762 -6.826 -11.340 1.00 97.38 81 LYS A CA 1
ATOM 649 C C . LYS A 1 81 ? -4.134 -5.443 -11.458 1.00 97.38 81 LYS A C 1
ATOM 651 O O . LYS A 1 81 ? -3.640 -5.074 -12.527 1.00 97.38 81 LYS A O 1
ATOM 656 N N . ASP A 1 82 ? -4.015 -4.777 -10.327 1.00 97.94 82 ASP A N 1
ATOM 657 C CA . ASP A 1 82 ? -3.202 -3.591 -10.110 1.00 97.94 82 ASP A CA 1
ATOM 658 C C . ASP A 1 82 ? -1.765 -3.971 -9.744 1.00 97.94 82 ASP A C 1
ATOM 660 O O . ASP A 1 82 ? -1.460 -5.127 -9.422 1.00 97.94 82 ASP A O 1
ATOM 664 N N . VAL A 1 83 ? -0.858 -2.992 -9.774 1.00 98.50 83 VAL A N 1
ATOM 665 C CA . VAL A 1 83 ? 0.533 -3.173 -9.338 1.00 98.50 83 VAL A CA 1
ATOM 666 C C . VAL A 1 83 ? 0.813 -2.332 -8.101 1.00 98.50 83 VAL A C 1
ATOM 668 O O . VAL A 1 83 ? 0.684 -1.110 -8.121 1.00 98.50 83 VAL A O 1
ATOM 671 N N . ILE A 1 84 ? 1.271 -2.986 -7.038 1.00 98.62 84 ILE A N 1
ATOM 672 C CA . ILE A 1 84 ? 1.660 -2.351 -5.778 1.00 98.62 84 ILE A CA 1
ATOM 673 C C . ILE A 1 84 ? 3.170 -2.505 -5.618 1.00 98.62 84 ILE A C 1
ATOM 675 O O . ILE A 1 84 ? 3.694 -3.611 -5.743 1.00 98.62 84 ILE A O 1
ATOM 679 N N . VAL A 1 85 ? 3.880 -1.422 -5.317 1.00 98.62 85 VAL A N 1
ATOM 680 C CA . VAL A 1 85 ? 5.324 -1.440 -5.062 1.00 98.62 85 VAL A CA 1
ATOM 681 C C . VAL A 1 85 ? 5.627 -0.757 -3.735 1.00 98.62 85 VAL A C 1
ATOM 683 O O . VAL A 1 85 ? 5.146 0.344 -3.476 1.00 98.62 85 VAL A O 1
ATOM 686 N N . ILE A 1 86 ? 6.453 -1.392 -2.907 1.00 98.50 86 ILE A N 1
ATOM 687 C CA . ILE A 1 86 ? 7.006 -0.793 -1.687 1.00 98.50 86 ILE A CA 1
ATOM 688 C C . ILE A 1 86 ? 8.449 -0.397 -1.987 1.00 98.50 86 ILE A C 1
ATOM 690 O O . ILE A 1 86 ? 9.255 -1.232 -2.408 1.00 98.50 86 ILE A O 1
ATOM 694 N N . VAL A 1 87 ? 8.763 0.882 -1.802 1.00 97.62 87 VAL A N 1
ATOM 695 C CA . VAL A 1 87 ? 10.056 1.473 -2.157 1.00 97.62 87 VAL A CA 1
ATOM 696 C C . VAL A 1 87 ? 10.661 2.158 -0.940 1.00 97.62 87 VAL A C 1
ATOM 698 O O . VAL A 1 87 ? 9.982 2.922 -0.256 1.00 97.62 87 VAL A O 1
ATOM 701 N N . ASN A 1 88 ? 11.944 1.910 -0.710 1.00 96.38 88 ASN A N 1
ATOM 702 C CA . ASN A 1 88 ? 12.714 2.460 0.391 1.00 96.38 88 ASN A CA 1
ATOM 703 C C . ASN A 1 88 ? 13.588 3.631 -0.061 1.00 96.38 88 ASN A C 1
ATOM 705 O O . ASN A 1 88 ? 14.229 3.570 -1.116 1.00 96.38 88 ASN A O 1
ATOM 709 N N . TYR A 1 89 ? 13.654 4.669 0.774 1.00 94.19 89 TYR A N 1
ATOM 710 C CA . TYR A 1 89 ? 14.467 5.866 0.549 1.00 94.19 89 TYR A CA 1
ATOM 711 C C . TYR A 1 89 ? 15.285 6.240 1.781 1.00 94.19 89 TYR A C 1
ATOM 713 O O . TYR A 1 89 ? 14.851 6.050 2.913 1.00 94.19 89 TYR A O 1
ATOM 721 N N . VAL A 1 90 ? 16.455 6.837 1.574 1.00 92.44 90 VAL A N 1
ATOM 722 C CA . VAL A 1 90 ? 17.298 7.383 2.647 1.00 92.44 90 VAL A CA 1
ATOM 723 C C . VAL A 1 90 ? 17.312 8.908 2.584 1.00 92.44 90 VAL A C 1
ATOM 725 O O . VAL A 1 90 ? 17.504 9.507 1.525 1.00 92.44 90 VAL A O 1
ATOM 728 N N . THR A 1 91 ? 17.096 9.566 3.721 1.00 85.94 91 THR A N 1
ATOM 729 C CA . THR A 1 91 ? 16.840 11.018 3.779 1.00 85.94 91 THR A CA 1
ATOM 730 C C . THR A 1 91 ? 18.049 11.847 4.209 1.00 85.94 91 THR A C 1
ATOM 732 O O . THR A 1 91 ? 17.995 13.077 4.161 1.00 85.94 91 THR A O 1
ATOM 735 N N . GLY A 1 92 ? 19.167 11.229 4.605 1.00 77.56 92 GLY A N 1
ATOM 736 C CA . GLY A 1 92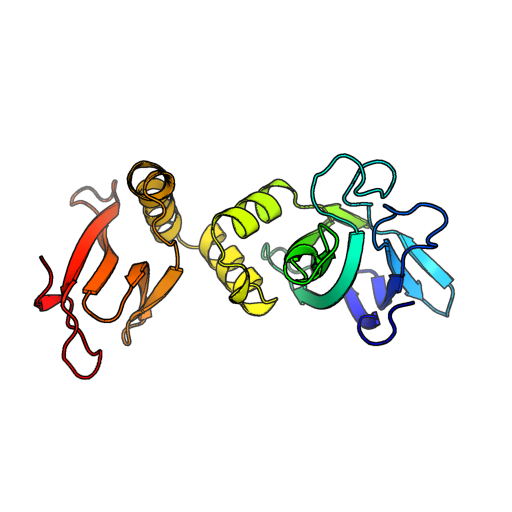 ? 20.346 11.999 4.993 1.00 77.56 92 GLY A CA 1
ATOM 737 C C . GLY A 1 92 ? 21.602 11.193 5.294 1.00 77.56 92 GLY A C 1
ATOM 738 O O . GLY A 1 92 ? 21.666 9.980 5.140 1.00 77.56 92 GLY A O 1
ATOM 739 N N . ALA A 1 93 ? 22.633 11.902 5.751 1.00 71.94 93 ALA A N 1
ATOM 740 C CA . ALA A 1 93 ? 23.910 11.311 6.130 1.00 71.94 93 ALA A CA 1
ATOM 741 C C . ALA A 1 93 ? 23.958 10.949 7.627 1.00 71.94 93 ALA A C 1
ATOM 743 O O . ALA A 1 93 ? 23.396 11.640 8.476 1.00 71.94 93 ALA A O 1
ATOM 744 N N . GLY A 1 94 ? 24.710 9.896 7.958 1.00 77.38 94 GLY A N 1
ATOM 745 C CA . GLY A 1 94 ? 24.908 9.419 9.330 1.00 77.38 94 GLY A CA 1
ATOM 746 C C . GLY A 1 94 ? 23.936 8.303 9.742 1.00 77.38 94 GLY A C 1
ATOM 747 O O . GLY A 1 94 ? 23.015 7.985 8.996 1.00 77.38 94 GLY A O 1
ATOM 748 N N . PRO A 1 95 ? 24.122 7.686 10.926 1.00 77.44 95 PRO A N 1
ATOM 749 C CA . PRO A 1 95 ? 23.444 6.435 11.281 1.00 77.44 95 PRO A CA 1
ATOM 750 C C . PRO A 1 95 ? 21.915 6.490 11.242 1.00 77.44 95 PRO A C 1
ATOM 752 O O . PRO A 1 95 ? 21.298 5.490 10.916 1.00 77.44 95 PRO A O 1
ATOM 755 N N . GLN A 1 96 ? 21.317 7.644 11.562 1.00 77.19 96 GLN A N 1
ATOM 756 C CA . GLN A 1 96 ? 19.861 7.834 11.541 1.00 77.19 96 GLN A CA 1
ATOM 757 C C . GLN A 1 96 ? 19.328 8.226 10.154 1.00 77.19 96 GLN A C 1
ATOM 759 O O . GLN A 1 96 ? 18.217 7.852 9.806 1.00 77.19 96 GLN A O 1
ATOM 764 N N . GLY A 1 97 ? 20.116 8.953 9.352 1.00 76.50 97 GLY A N 1
ATOM 765 C CA . GLY A 1 97 ? 19.724 9.364 7.995 1.00 76.50 97 GLY A CA 1
ATOM 766 C C . GLY A 1 97 ? 19.827 8.243 6.956 1.00 76.50 97 GLY A C 1
ATOM 767 O O . GLY A 1 97 ? 19.205 8.334 5.902 1.00 76.50 97 GLY A O 1
ATOM 768 N N . MET A 1 98 ? 20.582 7.189 7.283 1.00 84.69 98 MET A N 1
ATOM 769 C CA . MET A 1 98 ? 20.748 5.977 6.475 1.00 84.69 98 MET A CA 1
ATOM 770 C C . MET A 1 98 ? 19.750 4.868 6.830 1.00 84.69 98 MET A C 1
ATOM 772 O O . MET A 1 98 ? 19.866 3.775 6.288 1.00 84.69 98 MET A O 1
ATOM 776 N N . ILE A 1 99 ? 18.819 5.109 7.760 1.00 88.06 99 ILE A N 1
ATOM 777 C CA . ILE A 1 99 ? 17.722 4.171 8.023 1.00 88.06 99 ILE A CA 1
ATOM 778 C C . ILE A 1 99 ? 16.723 4.338 6.873 1.00 88.06 99 ILE A C 1
ATOM 780 O O . ILE A 1 99 ? 16.168 5.435 6.749 1.00 88.06 99 ILE A O 1
ATOM 784 N N . PRO A 1 100 ? 16.519 3.314 6.024 1.00 91.94 100 PRO A N 1
ATOM 785 C CA . PRO A 1 100 ? 15.607 3.434 4.900 1.00 91.94 100 PRO A CA 1
ATOM 786 C C . PRO A 1 100 ? 14.172 3.630 5.381 1.00 91.94 100 PRO A C 1
ATOM 788 O O . PRO A 1 100 ? 13.772 3.051 6.391 1.00 91.94 100 PRO A O 1
ATOM 791 N N . ARG A 1 101 ? 13.429 4.467 4.656 1.00 92.38 101 ARG A N 1
ATOM 792 C CA . ARG A 1 101 ? 12.031 4.791 4.913 1.00 92.38 101 ARG A CA 1
ATOM 793 C C . ARG A 1 101 ? 11.132 4.274 3.809 1.00 92.38 101 ARG A C 1
ATOM 795 O O . ARG A 1 101 ? 11.393 4.568 2.638 1.00 92.38 101 ARG A O 1
ATOM 802 N N . LYS A 1 102 ? 10.075 3.553 4.182 1.00 94.75 102 LYS A N 1
ATOM 803 C CA . LYS A 1 102 ? 9.126 2.986 3.217 1.00 94.75 102 LYS A CA 1
ATOM 804 C C . LYS A 1 102 ? 8.224 4.062 2.625 1.00 94.75 102 LYS A C 1
ATOM 806 O O . LYS A 1 102 ? 7.722 4.942 3.318 1.00 94.75 102 LYS A O 1
ATOM 811 N N . THR A 1 103 ? 7.951 3.928 1.336 1.00 94.31 103 THR A N 1
ATOM 812 C CA . THR A 1 103 ? 6.843 4.585 0.645 1.00 94.31 103 THR A CA 1
ATOM 813 C C . THR A 1 103 ? 6.148 3.582 -0.269 1.00 94.31 103 THR A C 1
ATOM 815 O O . THR A 1 103 ? 6.729 2.563 -0.651 1.00 94.31 103 THR A O 1
ATOM 818 N N . ILE A 1 104 ? 4.906 3.879 -0.634 1.00 97.00 104 ILE A N 1
ATOM 819 C CA . ILE A 1 104 ? 4.067 3.003 -1.450 1.00 97.00 104 ILE A CA 1
ATOM 820 C C . ILE A 1 104 ? 3.917 3.603 -2.858 1.00 97.00 104 ILE A C 1
ATOM 822 O O . ILE A 1 104 ? 3.923 4.824 -3.042 1.00 97.00 104 ILE A O 1
ATOM 826 N N . ARG A 1 105 ? 3.799 2.744 -3.871 1.00 97.56 105 ARG A N 1
ATOM 827 C CA . ARG A 1 105 ? 3.284 3.060 -5.208 1.00 97.56 105 ARG A CA 1
ATOM 828 C C . ARG A 1 105 ? 2.138 2.107 -5.507 1.00 97.56 105 ARG A C 1
ATOM 830 O O . ARG A 1 105 ? 2.303 0.901 -5.361 1.00 97.56 105 ARG A O 1
ATOM 837 N N . ILE A 1 106 ? 1.005 2.645 -5.936 1.00 98.00 106 ILE A N 1
ATOM 838 C CA . ILE A 1 106 ? -0.147 1.873 -6.401 1.00 98.00 106 ILE A CA 1
ATOM 839 C C . ILE A 1 106 ? -0.460 2.351 -7.807 1.00 98.00 106 ILE A C 1
ATOM 841 O O . ILE A 1 106 ? -0.773 3.524 -8.017 1.00 98.00 106 ILE A O 1
ATOM 845 N N . PHE A 1 107 ? -0.338 1.433 -8.754 1.00 98.19 107 PHE A N 1
ATOM 846 C CA . PHE A 1 107 ? -0.657 1.609 -10.156 1.00 98.19 107 PHE A CA 1
ATOM 847 C C . PHE A 1 107 ? -1.937 0.829 -10.432 1.00 98.19 107 PHE A C 1
ATOM 849 O O . PHE A 1 107 ? -1.893 -0.390 -10.592 1.00 98.19 107 PHE A O 1
ATOM 856 N N . ASN A 1 108 ? -3.060 1.535 -10.458 1.00 96.50 108 ASN A N 1
ATOM 857 C CA . ASN A 1 108 ? -4.354 0.943 -10.751 1.00 96.50 108 ASN A CA 1
ATOM 858 C C . ASN A 1 108 ? -4.508 0.726 -12.259 1.00 96.50 108 ASN A C 1
ATOM 860 O O . ASN A 1 108 ? -4.158 1.612 -13.047 1.00 96.50 108 ASN A O 1
ATOM 864 N N . SER A 1 109 ? -4.973 -0.452 -12.652 1.00 96.31 109 SER A N 1
ATOM 865 C CA . SER A 1 109 ? -5.187 -0.851 -14.037 1.00 96.31 109 SER A CA 1
ATOM 866 C C . SER A 1 109 ? -6.374 -0.087 -14.615 1.00 96.31 109 SER A C 1
ATOM 868 O O . SER A 1 109 ? -7.480 -0.165 -14.103 1.00 96.31 109 SER A O 1
ATOM 870 N N . GLN A 1 110 ? -6.171 0.648 -15.710 1.00 90.25 110 GLN A N 1
ATOM 871 C CA . GLN A 1 110 ? -7.256 1.357 -16.391 1.00 90.25 110 GLN A CA 1
ATOM 872 C C . GLN A 1 110 ? -7.107 1.275 -17.904 1.00 90.25 110 GLN A C 1
ATOM 874 O O . GLN A 1 110 ? -6.093 1.700 -18.457 1.00 90.25 110 GLN A O 1
ATOM 879 N N . ASN A 1 111 ? -8.166 0.822 -18.581 1.00 81.56 111 ASN A N 1
ATOM 880 C CA . ASN A 1 111 ? -8.231 0.668 -20.037 1.00 81.56 111 ASN A CA 1
ATOM 881 C C . ASN A 1 111 ? -7.027 -0.117 -20.604 1.00 81.56 111 ASN A C 1
ATOM 883 O O . ASN A 1 111 ? -7.012 -1.341 -20.567 1.00 81.56 111 ASN A O 1
ATOM 887 N N . ASP A 1 112 ? -6.040 0.600 -21.146 1.00 83.06 112 ASP A N 1
ATOM 888 C CA . ASP A 1 112 ? -4.833 0.125 -21.820 1.00 83.06 112 ASP A CA 1
ATOM 889 C C . ASP A 1 112 ? -3.538 0.516 -21.080 1.00 83.06 112 ASP A C 1
ATOM 891 O O . ASP A 1 112 ? -2.455 0.530 -21.669 1.00 83.06 112 ASP A O 1
ATOM 895 N N . GLY A 1 113 ? -3.623 0.850 -19.791 1.00 94.75 113 GLY A N 1
ATOM 896 C CA . GLY A 1 113 ? -2.473 1.269 -19.000 1.00 94.75 113 GLY A CA 1
ATOM 897 C C . GLY A 1 113 ? -2.738 1.281 -17.502 1.00 94.75 113 GLY A C 1
ATOM 898 O O . GLY A 1 113 ? -3.591 0.560 -16.993 1.00 94.75 113 GLY A O 1
ATOM 899 N N . PHE A 1 114 ? -1.963 2.100 -16.796 1.00 97.44 114 PHE A N 1
ATOM 900 C CA . PHE A 1 114 ? -2.016 2.220 -15.351 1.00 97.44 114 PHE A CA 1
ATOM 901 C C . PHE A 1 114 ? -1.995 3.683 -14.903 1.00 97.44 114 PHE A C 1
ATOM 903 O O . PHE A 1 114 ? -1.307 4.520 -15.495 1.00 97.44 114 PHE A O 1
ATOM 910 N N . VAL A 1 115 ? -2.711 3.970 -13.818 1.00 96.25 115 VAL A N 1
ATOM 911 C CA . VAL A 1 115 ? -2.814 5.294 -13.191 1.00 96.25 115 VAL A CA 1
ATOM 912 C C . VAL A 1 115 ? -2.335 5.217 -11.744 1.00 96.25 115 VAL A C 1
ATOM 914 O O . VAL A 1 115 ? -2.655 4.274 -11.025 1.00 96.25 115 VAL A O 1
ATOM 917 N N . ILE A 1 116 ? -1.560 6.211 -11.306 1.00 96.50 116 ILE A N 1
ATOM 918 C CA . ILE A 1 116 ? -1.083 6.284 -9.920 1.00 96.50 116 ILE A CA 1
ATOM 919 C C . ILE 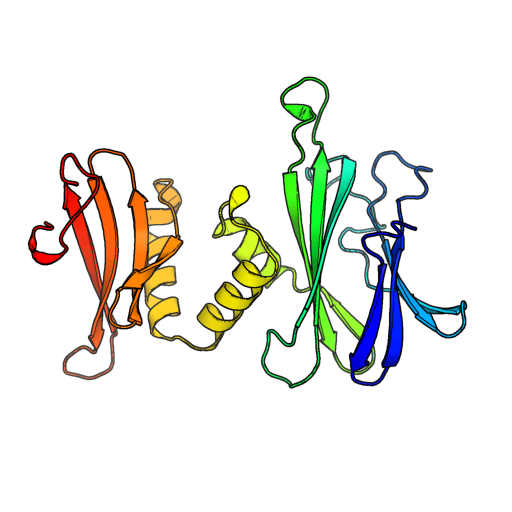A 1 116 ? -2.213 6.749 -9.006 1.00 96.50 116 ILE A C 1
ATOM 921 O O . ILE A 1 116 ? -2.801 7.806 -9.232 1.00 96.50 116 ILE A O 1
ATOM 925 N N . GLN A 1 117 ? -2.461 5.997 -7.938 1.00 95.94 117 GLN A N 1
ATOM 926 C CA . GLN A 1 117 ? -3.490 6.307 -6.946 1.00 95.94 117 GLN A CA 1
ATOM 927 C C . GLN A 1 117 ? -2.929 7.169 -5.805 1.00 95.94 117 GLN A C 1
ATOM 929 O O . GLN A 1 117 ? -2.713 6.680 -4.700 1.00 95.94 117 GLN A O 1
ATOM 934 N N . HIS A 1 118 ? -2.657 8.452 -6.073 1.00 93.69 118 HIS A N 1
ATOM 935 C CA . HIS A 1 118 ? -2.062 9.366 -5.083 1.00 93.69 118 HIS A CA 1
ATOM 936 C C . HIS A 1 118 ? -2.882 9.480 -3.792 1.00 93.69 118 HIS A C 1
ATOM 938 O O . HIS A 1 118 ? -2.317 9.315 -2.716 1.00 93.69 118 HIS A O 1
ATOM 944 N N . ASP A 1 119 ? -4.198 9.682 -3.891 1.00 90.56 119 ASP A N 1
ATOM 945 C CA . ASP A 1 119 ? -5.057 9.856 -2.712 1.00 90.56 119 ASP A CA 1
ATOM 946 C C . ASP A 1 119 ? -5.065 8.601 -1.823 1.00 90.56 119 ASP A C 1
ATOM 948 O O . ASP A 1 119 ? -4.977 8.694 -0.599 1.00 90.56 119 ASP A O 1
ATOM 952 N N . LEU A 1 120 ? -5.096 7.411 -2.436 1.00 90.81 120 LEU A N 1
ATOM 953 C CA . LEU A 1 120 ? -5.021 6.146 -1.706 1.00 90.81 120 LEU A CA 1
ATOM 954 C C . LEU A 1 120 ? -3.650 5.946 -1.049 1.00 90.81 120 LEU A C 1
ATOM 956 O O . LEU A 1 120 ? -3.566 5.476 0.084 1.00 90.81 120 LEU A O 1
ATOM 960 N N . ILE A 1 121 ? -2.571 6.301 -1.748 1.00 95.06 121 ILE A N 1
ATOM 961 C CA . ILE A 1 121 ? -1.214 6.222 -1.202 1.00 95.06 121 ILE A CA 1
ATOM 962 C C . ILE A 1 121 ? -1.078 7.154 0.005 1.00 95.06 121 ILE A C 1
ATOM 964 O O . ILE A 1 121 ? -0.596 6.710 1.045 1.00 95.06 121 ILE A O 1
ATOM 968 N N . ASP A 1 122 ? -1.533 8.404 -0.097 1.00 90.81 122 ASP A N 1
ATOM 969 C CA . ASP A 1 122 ? -1.505 9.366 1.009 1.00 90.81 122 ASP A CA 1
ATOM 970 C C . ASP A 1 122 ? -2.310 8.858 2.213 1.00 90.81 122 ASP A C 1
ATOM 972 O O . ASP A 1 122 ? -1.867 8.960 3.360 1.00 90.81 122 ASP A O 1
ATOM 976 N N . GLU A 1 123 ? -3.465 8.243 1.963 1.00 87.56 123 GLU A N 1
ATOM 977 C CA . GLU A 1 123 ? -4.285 7.630 2.999 1.00 87.56 123 GLU A CA 1
ATOM 978 C C . GLU A 1 123 ? -3.578 6.451 3.690 1.00 87.56 123 GLU A C 1
ATOM 980 O O . GLU A 1 123 ? -3.534 6.389 4.921 1.00 87.56 123 GLU A O 1
ATOM 985 N N . LEU A 1 124 ? -2.980 5.531 2.931 1.00 90.75 124 LEU A N 1
ATOM 986 C CA . LEU A 1 124 ? -2.227 4.404 3.490 1.00 90.75 124 LEU A CA 1
ATOM 987 C C . LEU A 1 124 ? -1.031 4.898 4.308 1.00 90.75 124 LEU A C 1
ATOM 989 O O . LEU A 1 124 ? -0.850 4.479 5.449 1.00 90.75 124 LEU A O 1
ATOM 993 N N . MET A 1 125 ? -0.254 5.840 3.767 1.00 90.50 125 MET A N 1
ATOM 994 C CA . MET A 1 125 ? 0.920 6.402 4.444 1.00 90.50 125 MET A CA 1
ATOM 995 C C . MET A 1 125 ? 0.556 7.173 5.720 1.00 90.50 125 MET A C 1
ATOM 997 O O . MET A 1 125 ? 1.377 7.266 6.631 1.00 90.50 125 MET A O 1
ATOM 1001 N N . LYS A 1 126 ? -0.661 7.721 5.804 1.00 87.00 126 LYS A N 1
ATOM 1002 C CA . LYS A 1 126 ? -1.155 8.420 6.995 1.00 87.00 126 LYS A CA 1
ATOM 1003 C C . LYS A 1 126 ? -1.614 7.471 8.103 1.00 87.00 126 LYS A C 1
ATOM 1005 O O . LYS A 1 126 ? -1.484 7.820 9.274 1.00 87.00 126 LYS A O 1
ATOM 1010 N N . ASN A 1 127 ? -2.182 6.317 7.755 1.00 80.06 127 ASN A N 1
ATOM 1011 C CA . ASN A 1 127 ? -2.871 5.456 8.724 1.00 80.06 127 ASN A CA 1
ATOM 1012 C C . ASN A 1 127 ? -2.175 4.119 8.988 1.00 80.06 127 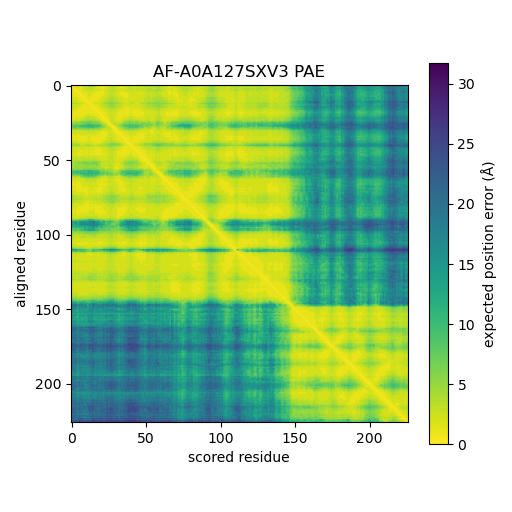ASN A C 1
ATOM 1014 O O . ASN A 1 127 ? -2.544 3.430 9.936 1.00 80.06 127 ASN A O 1
ATOM 1018 N N . MET A 1 128 ? -1.185 3.736 8.184 1.00 84.88 128 MET A N 1
ATOM 1019 C CA . MET A 1 128 ? -0.370 2.552 8.436 1.00 84.88 128 MET A CA 1
ATOM 1020 C C . MET A 1 128 ? 0.931 2.943 9.130 1.00 84.88 128 MET A C 1
ATOM 1022 O O . MET A 1 128 ? 1.620 3.876 8.715 1.00 84.88 128 MET A O 1
ATOM 1026 N N . LYS A 1 129 ? 1.307 2.189 10.166 1.00 85.31 129 LYS A N 1
ATOM 1027 C CA . LYS A 1 129 ? 2.659 2.278 10.720 1.00 85.31 129 LYS A CA 1
ATOM 1028 C C . LYS A 1 129 ? 3.649 1.744 9.699 1.00 85.31 129 LYS A C 1
ATOM 1030 O O . LYS A 1 129 ? 3.402 0.721 9.069 1.00 85.31 129 LYS A O 1
ATOM 1035 N N . GLU A 1 130 ? 4.792 2.407 9.591 1.00 87.31 130 GLU A N 1
ATOM 1036 C CA . GLU A 1 130 ? 5.820 2.079 8.603 1.00 87.31 130 GLU A CA 1
ATOM 1037 C C . GLU A 1 130 ? 6.259 0.602 8.655 1.00 87.31 130 GLU A C 1
ATOM 1039 O O . GLU A 1 130 ? 6.334 -0.059 7.619 1.00 87.31 130 GLU A O 1
ATOM 1044 N N . ASP A 1 131 ? 6.470 0.060 9.857 1.00 86.12 131 ASP A N 1
ATOM 1045 C CA . ASP A 1 131 ? 6.889 -1.335 10.061 1.00 86.12 131 ASP A CA 1
ATOM 1046 C C . ASP A 1 131 ? 5.816 -2.358 9.643 1.00 86.12 131 ASP A C 1
ATOM 1048 O O . ASP A 1 131 ? 6.151 -3.490 9.287 1.00 86.12 131 ASP A O 1
ATOM 1052 N N . ASP A 1 132 ? 4.544 -1.949 9.620 1.00 87.69 132 ASP A N 1
ATOM 1053 C CA . ASP A 1 132 ? 3.403 -2.797 9.265 1.00 87.69 132 ASP A CA 1
ATOM 1054 C C . ASP A 1 132 ? 3.096 -2.768 7.753 1.00 87.69 132 ASP A C 1
ATOM 1056 O O . ASP A 1 132 ? 2.295 -3.569 7.257 1.00 87.69 132 ASP A O 1
ATOM 1060 N N . ILE A 1 133 ? 3.744 -1.878 6.984 1.00 93.94 133 ILE A N 1
ATOM 1061 C CA . ILE A 1 133 ? 3.552 -1.786 5.531 1.00 93.94 133 ILE A CA 1
ATOM 1062 C C . ILE A 1 133 ? 4.086 -3.058 4.863 1.00 93.94 133 ILE A C 1
ATOM 1064 O O . ILE A 1 133 ? 5.293 -3.323 4.824 1.00 93.94 133 ILE A O 1
ATOM 1068 N N . SER A 1 134 ? 3.158 -3.816 4.283 1.00 95.75 134 SER A N 1
ATOM 1069 C CA . SER A 1 134 ? 3.387 -4.992 3.446 1.00 95.75 134 SER A CA 1
ATOM 1070 C C . SER A 1 134 ? 2.314 -5.065 2.357 1.00 95.75 134 SER A C 1
ATOM 1072 O O . SER A 1 134 ? 1.249 -4.467 2.501 1.00 95.75 134 SER A O 1
ATOM 1074 N N . ILE A 1 135 ? 2.558 -5.819 1.279 1.00 96.56 135 ILE A N 1
ATOM 1075 C CA . ILE A 1 135 ? 1.575 -5.972 0.189 1.00 96.56 135 ILE A CA 1
ATOM 1076 C C . ILE A 1 135 ? 0.232 -6.499 0.720 1.00 96.56 135 ILE A C 1
ATOM 1078 O O . ILE A 1 135 ? -0.809 -5.965 0.355 1.00 96.56 135 ILE A O 1
ATOM 1082 N N . SER A 1 136 ? 0.255 -7.496 1.614 1.00 90.31 136 SER A N 1
ATOM 1083 C CA . SER A 1 136 ? -0.966 -8.048 2.223 1.00 90.31 136 SER A CA 1
ATOM 1084 C C . SER A 1 136 ? -1.692 -7.005 3.061 1.00 90.31 136 SER A C 1
ATOM 1086 O O . SER A 1 136 ? -2.882 -6.810 2.869 1.00 90.31 136 SER A O 1
ATOM 1088 N N . ALA A 1 137 ? -0.975 -6.293 3.939 1.00 88.31 137 ALA A N 1
ATOM 1089 C CA . ALA A 1 137 ? -1.590 -5.288 4.801 1.00 88.31 137 ALA A CA 1
ATOM 1090 C C . ALA A 1 137 ? -2.198 -4.127 3.995 1.00 88.31 137 ALA A C 1
ATOM 1092 O O . ALA A 1 137 ? -3.246 -3.612 4.372 1.00 88.31 137 ALA A O 1
ATOM 1093 N N . ILE A 1 138 ? -1.581 -3.749 2.867 1.00 93.62 138 ILE A N 1
ATOM 1094 C CA . ILE A 1 138 ? -2.162 -2.785 1.923 1.00 93.62 138 ILE A CA 1
ATOM 1095 C C . ILE A 1 138 ? -3.466 -3.340 1.339 1.00 93.62 138 ILE A C 1
ATOM 1097 O O . ILE A 1 138 ? -4.481 -2.660 1.404 1.00 93.62 138 ILE A O 1
ATOM 1101 N N . CYS A 1 139 ? -3.468 -4.570 0.812 1.00 90.25 139 CYS A N 1
ATOM 1102 C CA . CYS A 1 139 ? -4.673 -5.173 0.225 1.00 90.25 139 CYS A CA 1
ATOM 1103 C C . CYS A 1 139 ? -5.811 -5.313 1.251 1.00 90.25 139 CYS A C 1
ATOM 1105 O O . CYS A 1 139 ? -6.961 -4.998 0.944 1.00 90.25 139 CYS A O 1
ATOM 1107 N N . ASP A 1 140 ? -5.487 -5.736 2.476 1.00 85.00 140 ASP A N 1
ATOM 1108 C CA . ASP A 1 140 ? -6.446 -5.861 3.576 1.00 85.00 140 ASP A CA 1
ATOM 1109 C C . ASP A 1 140 ? -7.041 -4.494 3.944 1.00 85.00 140 ASP A C 1
ATOM 1111 O O . ASP A 1 140 ? -8.246 -4.380 4.161 1.00 85.00 140 ASP A O 1
ATOM 1115 N N . TYR A 1 141 ? -6.213 -3.443 3.974 1.00 85.88 141 TYR A N 1
ATOM 1116 C CA . TYR A 1 141 ? -6.668 -2.080 4.232 1.00 85.88 141 TYR A CA 1
ATOM 1117 C C . TYR A 1 141 ? -7.567 -1.560 3.105 1.00 85.88 141 TYR A C 1
ATOM 1119 O O . TYR A 1 141 ? -8.614 -0.994 3.401 1.00 85.88 141 TYR A O 1
ATOM 1127 N N . VAL A 1 142 ? -7.205 -1.766 1.830 1.00 86.50 142 VAL A N 1
ATOM 1128 C CA . VAL A 1 142 ? -8.040 -1.328 0.694 1.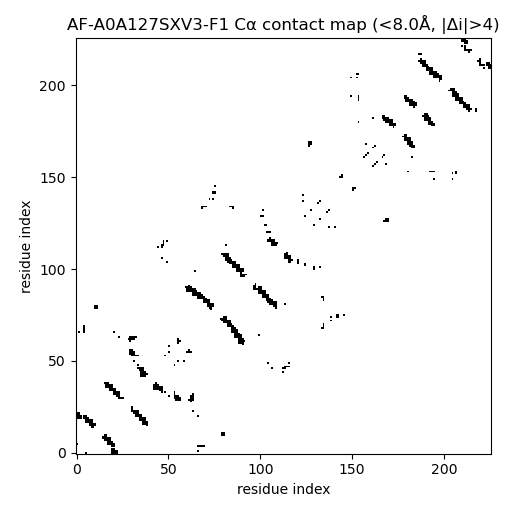00 86.50 142 VAL A CA 1
ATOM 1129 C C . VAL A 1 142 ? -9.394 -2.043 0.703 1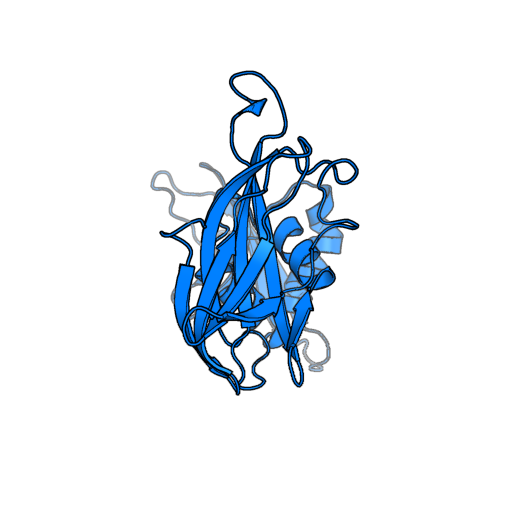.00 86.50 142 VAL A C 1
ATOM 1131 O O . VAL A 1 142 ? -10.439 -1.403 0.652 1.00 86.50 142 VAL A O 1
ATOM 1134 N N . THR A 1 143 ? -9.394 -3.364 0.888 1.00 81.25 143 THR A N 1
ATOM 1135 C CA . THR A 1 143 ? -10.642 -4.139 0.987 1.00 81.25 143 THR A CA 1
ATOM 1136 C C . THR A 1 143 ? -11.544 -3.585 2.089 1.00 81.25 143 THR A C 1
ATOM 1138 O O . THR A 1 143 ? -12.756 -3.454 1.924 1.00 81.25 143 THR A O 1
ATOM 1141 N N . LEU A 1 144 ? -10.946 -3.240 3.226 1.00 77.62 144 LEU A N 1
ATOM 1142 C CA . LEU A 1 144 ? -11.662 -2.721 4.375 1.00 77.62 144 LEU A CA 1
ATOM 1143 C C . LEU A 1 144 ? -12.267 -1.331 4.118 1.00 77.62 144 LEU A C 1
ATOM 1145 O O . LEU A 1 144 ? -13.399 -1.101 4.532 1.00 77.62 144 LEU A O 1
ATOM 1149 N N . ILE A 1 145 ? -11.564 -0.428 3.422 1.00 77.06 145 ILE A N 1
ATOM 1150 C CA . ILE A 1 145 ? -12.099 0.913 3.124 1.00 77.06 145 ILE A CA 1
ATOM 1151 C C . ILE A 1 145 ? -13.211 0.886 2.070 1.00 77.06 145 ILE A C 1
ATOM 1153 O O . ILE A 1 145 ? -14.067 1.762 2.073 1.00 77.06 145 ILE A O 1
ATOM 1157 N N . GLU A 1 146 ? -13.204 -0.090 1.160 1.00 70.19 146 GLU A N 1
ATOM 1158 C CA . GLU A 1 146 ? -14.192 -0.160 0.076 1.00 70.19 146 GLU A CA 1
ATOM 1159 C C . GLU A 1 146 ? -15.484 -0.876 0.471 1.00 70.19 146 GLU A C 1
ATOM 1161 O O . GLU A 1 146 ? -16.539 -0.623 -0.114 1.00 70.19 146 GLU A O 1
ATOM 1166 N N . THR A 1 147 ? -15.415 -1.800 1.431 1.00 65.81 147 THR A N 1
ATOM 1167 C CA . THR A 1 147 ? -16.512 -2.749 1.679 1.00 65.81 147 THR A CA 1
ATOM 1168 C C . THR A 1 147 ? -17.201 -2.599 3.027 1.00 65.81 147 THR A C 1
ATOM 1170 O O . THR A 1 147 ? -18.263 -3.196 3.217 1.00 65.81 147 THR A O 1
ATOM 1173 N N . ASP A 1 148 ? -16.645 -1.818 3.954 1.00 74.12 148 ASP A N 1
ATOM 1174 C CA . ASP A 1 148 ? -17.121 -1.787 5.333 1.00 74.12 148 ASP A CA 1
ATOM 1175 C C . ASP A 1 148 ? -17.591 -0.380 5.740 1.00 74.12 148 ASP A C 1
ATOM 1177 O O . ASP A 1 148 ? -16.792 0.468 6.127 1.00 74.12 148 ASP A O 1
ATOM 1181 N N . GLU A 1 149 ? -18.909 -0.128 5.710 1.00 79.44 149 GLU A N 1
ATOM 1182 C CA . GLU A 1 149 ? -19.497 1.110 6.270 1.00 79.44 149 GLU A CA 1
ATOM 1183 C C . GLU A 1 149 ? -19.055 1.314 7.734 1.00 79.44 149 GLU A C 1
ATOM 1185 O O . GLU A 1 149 ? -18.807 2.443 8.168 1.00 79.44 149 GLU A O 1
ATOM 1190 N N . ILE A 1 150 ? -18.813 0.211 8.460 1.00 84.75 150 ILE A N 1
ATOM 1191 C CA . ILE A 1 150 ? -18.332 0.264 9.838 1.00 84.75 150 ILE A CA 1
ATOM 1192 C C . ILE A 1 150 ? -16.910 0.850 9.902 1.00 84.75 150 ILE A C 1
ATOM 1194 O O . ILE A 1 150 ? -16.516 1.548 10.845 1.00 84.75 150 ILE A O 1
ATOM 1198 N N . TYR A 1 151 ? -16.097 0.576 8.888 1.00 83.94 151 TYR A N 1
ATOM 1199 C CA . TYR A 1 151 ? -14.773 1.160 8.780 1.00 83.94 151 TYR A CA 1
ATOM 1200 C C . TYR A 1 151 ? -14.822 2.672 8.547 1.00 83.94 151 TYR A C 1
ATOM 1202 O O . TYR A 1 151 ? -14.067 3.412 9.189 1.00 83.94 151 TYR A O 1
ATOM 1210 N N . ASP A 1 152 ? -15.728 3.149 7.695 1.00 84.06 152 ASP A N 1
ATOM 1211 C CA . ASP A 1 152 ? -15.912 4.584 7.464 1.00 84.06 152 ASP A CA 1
ATOM 1212 C C . ASP A 1 152 ? -16.257 5.320 8.762 1.00 84.06 152 ASP A C 1
ATOM 1214 O O . ASP A 1 152 ? -15.704 6.394 9.051 1.00 84.06 152 ASP A O 1
ATOM 1218 N N . GLY A 1 153 ? -17.113 4.724 9.597 1.00 88.38 153 GLY A N 1
ATOM 1219 C CA . GLY A 1 153 ? -17.414 5.270 10.915 1.00 88.38 153 GLY A CA 1
ATOM 1220 C C . GLY A 1 153 ? -16.203 5.248 11.856 1.00 88.38 153 GLY A C 1
ATOM 1221 O O . GLY A 1 153 ? -15.909 6.276 12.479 1.00 88.38 153 GLY A O 1
ATOM 1222 N N . TYR A 1 154 ? -15.436 4.150 11.910 1.00 90.38 154 TYR A N 1
ATOM 1223 C CA . TYR A 1 154 ? -14.181 4.095 12.673 1.00 90.38 154 TYR A CA 1
ATOM 1224 C C . TYR A 1 154 ? -13.204 5.200 12.272 1.00 90.38 154 TYR A C 1
ATOM 1226 O O . TYR A 1 154 ? -12.685 5.917 13.134 1.00 90.38 154 TYR A O 1
ATOM 1234 N N . ARG A 1 155 ? -12.960 5.349 10.969 1.00 86.81 155 ARG A N 1
ATOM 1235 C CA . ARG A 1 155 ? -12.051 6.354 10.422 1.00 86.81 155 ARG A CA 1
ATOM 1236 C C . ARG A 1 155 ? -12.530 7.762 10.743 1.00 86.81 155 ARG A C 1
ATOM 1238 O O . ARG A 1 155 ? -11.734 8.582 11.197 1.00 86.81 155 ARG A O 1
ATOM 1245 N N . THR A 1 156 ? -13.811 8.046 10.524 1.00 89.12 156 THR A N 1
ATOM 1246 C CA . THR A 1 156 ? -14.387 9.373 10.778 1.00 89.12 156 THR A CA 1
ATOM 1247 C C . THR A 1 156 ? -14.194 9.772 12.239 1.00 89.12 156 THR A C 1
ATOM 1249 O O . THR A 1 156 ? -13.763 10.888 12.534 1.00 89.12 156 THR A O 1
ATOM 1252 N N . ILE A 1 157 ? -14.443 8.845 13.167 1.00 92.19 157 ILE A N 1
ATOM 1253 C CA . ILE A 1 157 ? -14.233 9.076 14.599 1.00 92.19 157 ILE A CA 1
ATOM 1254 C C . ILE A 1 157 ? -12.742 9.260 14.908 1.00 92.19 157 ILE A C 1
ATOM 1256 O O . ILE A 1 157 ? -12.386 10.203 15.614 1.00 92.19 157 ILE A O 1
ATOM 1260 N N . TYR A 1 158 ? -11.865 8.412 14.363 1.00 90.31 158 TYR A N 1
ATOM 1261 C CA . TYR A 1 158 ? -10.417 8.546 14.530 1.00 90.31 158 TYR A CA 1
ATOM 1262 C C . TYR A 1 158 ? -9.903 9.920 14.092 1.00 90.31 158 TYR A C 1
ATOM 1264 O O . TYR A 1 158 ? -9.262 10.623 14.874 1.00 90.31 158 TYR A O 1
ATOM 1272 N N . GLN A 1 159 ? -10.237 10.340 12.874 1.00 85.31 159 GLN A N 1
ATOM 1273 C CA . GLN A 1 159 ? -9.803 11.621 12.323 1.00 85.31 159 GLN A CA 1
ATOM 1274 C C . GLN A 1 159 ? -10.322 12.810 13.139 1.00 85.31 159 GLN A C 1
ATOM 1276 O O . GLN A 1 159 ? -9.602 13.787 13.321 1.00 85.31 159 GLN A O 1
ATOM 1281 N N . GLN A 1 160 ? -11.553 12.726 13.647 1.00 91.25 160 GLN A N 1
ATOM 1282 C CA . GLN A 1 160 ? -12.187 13.817 14.384 1.00 91.25 160 GLN A CA 1
ATOM 1283 C C . GLN A 1 160 ? -11.690 13.957 15.831 1.00 91.25 160 GLN A C 1
ATOM 1285 O O . GLN A 1 160 ? -11.710 15.072 16.360 1.00 91.25 160 GLN A O 1
ATOM 1290 N N . TYR A 1 161 ? -11.311 12.852 16.483 1.00 91.75 161 TYR A N 1
ATOM 1291 C CA . TYR A 1 161 ? -11.072 12.831 17.931 1.00 91.75 161 TYR A CA 1
ATOM 1292 C C . TYR A 1 161 ? -9.684 12.346 18.358 1.00 91.75 161 TYR A C 1
ATOM 1294 O O . TYR A 1 161 ? -9.272 12.682 19.461 1.00 91.75 161 TYR A O 1
ATOM 1302 N N . PHE A 1 162 ? -8.968 11.579 17.532 1.00 89.25 162 PHE A N 1
ATOM 1303 C CA . PHE A 1 162 ? -7.765 10.852 17.963 1.00 89.25 162 PHE A CA 1
ATOM 1304 C C . PHE A 1 162 ? -6.512 11.159 17.124 1.00 89.25 162 PHE A C 1
ATOM 1306 O O . PHE A 1 162 ? -5.399 11.072 17.641 1.00 89.25 162 PHE A O 1
ATOM 1313 N N . ALA A 1 163 ? -6.664 11.565 15.859 1.00 81.62 163 ALA A N 1
ATOM 1314 C CA . ALA A 1 163 ? -5.531 11.790 14.954 1.00 81.62 163 ALA A CA 1
ATOM 1315 C C . ALA A 1 163 ? -4.555 12.881 15.446 1.00 81.62 163 ALA A C 1
ATOM 1317 O O . ALA A 1 163 ? -3.341 12.707 15.354 1.00 81.62 163 ALA A O 1
ATOM 1318 N N . ASP A 1 164 ? -5.067 13.974 16.020 1.00 83.81 164 ASP A N 1
ATOM 1319 C CA . ASP A 1 164 ? -4.235 15.070 16.543 1.00 83.81 164 ASP A CA 1
ATOM 1320 C C . ASP A 1 164 ? -3.573 14.738 17.897 1.00 83.81 164 ASP A C 1
ATOM 1322 O O . ASP A 1 164 ? -2.668 15.450 18.338 1.00 83.81 164 ASP A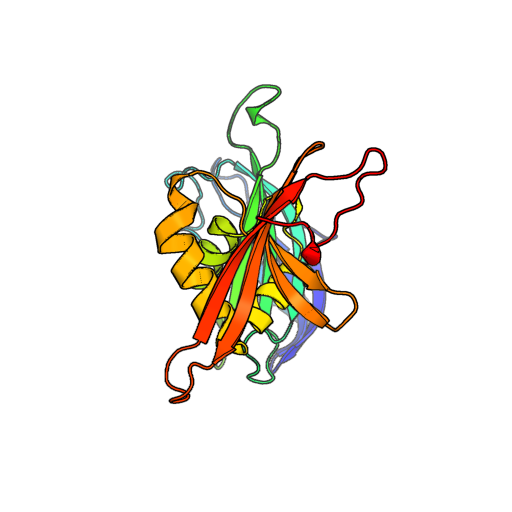 O 1
ATOM 1326 N N . GLU A 1 165 ? -3.994 13.654 18.560 1.00 86.00 165 GLU A N 1
ATOM 1327 C CA . GLU A 1 165 ? -3.434 13.201 19.842 1.00 86.00 165 GLU A CA 1
ATOM 1328 C C . GLU A 1 165 ? -2.255 12.228 19.670 1.00 86.00 165 GLU A C 1
ATOM 1330 O O . GLU A 1 165 ? -1.624 11.836 20.653 1.00 86.00 165 GLU A O 1
ATOM 1335 N N . GLY A 1 166 ? -1.919 11.864 18.426 1.00 79.81 166 GLY A N 1
ATOM 1336 C CA . GLY A 1 166 ? -0.859 10.899 18.125 1.00 79.81 166 GLY A CA 1
ATOM 1337 C C . GLY A 1 166 ? -1.233 9.456 18.473 1.00 79.81 166 GLY A C 1
ATOM 1338 O O . GLY A 1 166 ? -0.341 8.645 18.716 1.00 79.81 166 GLY A O 1
ATOM 1339 N N . CYS A 1 167 ? -2.532 9.149 18.535 1.00 86.06 167 CYS A N 1
ATOM 1340 C CA . CYS A 1 167 ? -3.026 7.782 18.642 1.00 86.06 167 CYS A CA 1
ATOM 1341 C C . CYS A 1 167 ? -2.699 6.971 17.381 1.00 86.06 167 CYS A C 1
ATOM 1343 O O . CYS A 1 167 ? -2.518 7.516 16.296 1.00 86.06 167 CYS A O 1
ATOM 1345 N N . ASP A 1 168 ? -2.673 5.654 17.532 1.00 86.00 168 ASP A N 1
ATOM 1346 C CA . ASP A 1 168 ? -2.560 4.710 16.430 1.00 86.00 168 ASP A CA 1
ATOM 1347 C C . ASP A 1 168 ? -3.917 4.493 15.739 1.00 86.00 168 ASP A C 1
ATOM 1349 O O . ASP A 1 168 ? -4.979 4.726 16.316 1.00 86.00 168 ASP A O 1
ATOM 1353 N N . PHE A 1 169 ? -3.890 3.973 14.512 1.00 84.38 169 PHE A N 1
ATOM 1354 C CA . PHE A 1 169 ? -5.077 3.459 13.830 1.00 84.38 169 PHE A CA 1
ATOM 1355 C C . PHE A 1 169 ? -4.813 2.040 13.323 1.00 84.38 169 PHE A C 1
ATOM 1357 O O . PHE A 1 169 ? -4.563 1.808 12.143 1.00 84.38 169 PHE A O 1
ATOM 1364 N N . MET A 1 170 ? -4.825 1.068 14.237 1.00 84.75 170 MET A N 1
ATOM 1365 C CA . MET A 1 170 ? -4.572 -0.332 13.890 1.00 84.75 170 MET A CA 1
ATOM 1366 C C . MET A 1 170 ? -5.860 -1.149 13.935 1.00 84.75 170 MET A C 1
ATOM 1368 O O . MET A 1 170 ? -6.415 -1.396 15.007 1.00 84.75 170 MET A O 1
ATOM 1372 N N . ILE A 1 171 ? -6.326 -1.609 12.776 1.00 83.38 171 ILE A N 1
ATOM 1373 C CA . ILE A 1 171 ? -7.477 -2.512 12.698 1.00 83.38 171 ILE A CA 1
ATOM 1374 C C . ILE A 1 171 ? -7.076 -3.890 13.230 1.00 83.38 171 ILE A C 1
ATOM 1376 O O . ILE A 1 171 ? -6.047 -4.459 12.872 1.00 83.38 171 ILE A O 1
ATOM 1380 N N . SER A 1 172 ? -7.917 -4.438 14.095 1.00 82.81 172 SER A N 1
ATOM 1381 C CA . SER A 1 172 ? -7.780 -5.764 14.681 1.00 82.81 172 SER A CA 1
ATOM 1382 C C . SER A 1 172 ? -9.141 -6.453 14.682 1.00 82.81 172 SER A C 1
ATOM 1384 O O . SER A 1 172 ? -10.181 -5.798 14.683 1.00 82.81 172 SER A O 1
ATOM 1386 N N . TYR A 1 173 ? -9.142 -7.781 14.731 1.00 82.19 173 TYR A N 1
ATOM 1387 C CA . TYR A 1 173 ? -10.359 -8.581 14.802 1.00 82.19 173 TYR A CA 1
ATOM 1388 C C . TYR A 1 173 ? -10.380 -9.392 16.095 1.00 82.19 173 TYR A C 1
ATOM 1390 O O . TYR A 1 173 ? -9.364 -9.939 16.535 1.00 82.19 173 TYR A O 1
ATOM 1398 N N . SER A 1 174 ? -11.546 -9.464 16.733 1.00 79.12 174 SER A N 1
ATOM 1399 C CA . SER A 1 174 ? -11.765 -10.373 17.854 1.00 79.12 174 SER A CA 1
ATOM 1400 C C . SER A 1 174 ? -11.777 -11.834 17.380 1.00 79.12 174 SER A C 1
ATOM 1402 O O . SER A 1 174 ? -11.929 -12.128 16.196 1.00 79.12 174 SER A O 1
ATOM 1404 N N . ALA A 1 175 ? -11.721 -12.782 18.321 1.00 74.38 175 ALA A N 1
ATOM 1405 C CA . ALA A 1 175 ? -11.884 -14.206 18.008 1.00 74.38 175 ALA A CA 1
ATOM 1406 C C . ALA A 1 175 ? -13.250 -14.550 17.372 1.00 74.38 175 ALA A C 1
ATOM 1408 O O . ALA A 1 175 ? -13.397 -15.620 16.788 1.00 74.38 175 ALA A O 1
ATOM 1409 N N . SER A 1 176 ? -14.247 -13.666 17.492 1.00 76.44 176 SER A N 1
ATOM 1410 C CA . SER A 1 176 ? -15.559 -13.815 16.854 1.00 76.44 176 SER A CA 1
ATOM 1411 C C . SER A 1 176 ? -15.648 -13.145 15.479 1.00 76.44 176 SER A C 1
ATOM 1413 O O . SER A 1 176 ? -16.715 -13.181 14.878 1.00 76.44 176 SER A O 1
ATOM 1415 N N . GLY A 1 177 ? -14.560 -12.536 14.994 1.00 73.81 177 GLY A N 1
ATOM 1416 C CA . GLY A 1 177 ? -14.506 -11.833 13.710 1.00 73.81 177 GLY A CA 1
ATOM 1417 C C . GLY A 1 177 ? -15.005 -10.388 13.745 1.00 73.81 177 GLY A C 1
ATOM 1418 O O . GLY A 1 177 ? -15.088 -9.767 12.694 1.00 73.81 177 GLY A O 1
ATOM 1419 N N . ASN A 1 178 ? -15.316 -9.827 14.920 1.00 81.06 178 ASN A N 1
ATOM 1420 C CA . ASN A 1 178 ? -15.740 -8.427 15.007 1.00 81.06 178 ASN A CA 1
ATOM 1421 C C . ASN A 1 178 ? -14.516 -7.513 14.896 1.00 81.06 178 ASN A C 1
ATOM 1423 O O . ASN A 1 178 ? -13.549 -7.698 15.646 1.00 81.06 178 ASN A O 1
ATOM 1427 N N . SER A 1 179 ? -14.574 -6.534 13.994 1.00 85.00 179 SER A N 1
ATOM 1428 C CA . SER A 1 179 ? -13.542 -5.511 13.833 1.00 85.00 179 SER A CA 1
ATOM 1429 C C . SER A 1 179 ? -13.483 -4.577 15.048 1.00 85.00 179 SER A C 1
ATOM 1431 O O . SER A 1 179 ? -14.466 -4.387 15.768 1.00 85.00 179 SER A O 1
ATOM 1433 N N . ARG A 1 180 ? -12.302 -4.012 15.293 1.00 90.44 180 ARG A N 1
ATOM 1434 C CA . ARG A 1 180 ? -12.012 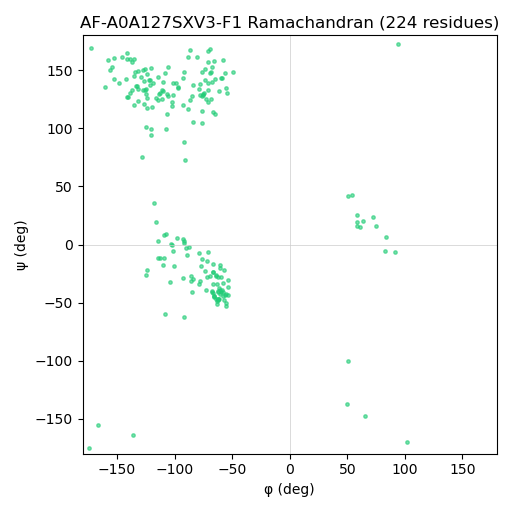-2.961 16.278 1.00 90.44 180 ARG A CA 1
ATOM 1435 C C . ARG A 1 180 ? -10.779 -2.181 15.833 1.00 90.44 180 ARG A C 1
ATOM 1437 O O . ARG A 1 180 ? -9.896 -2.754 15.198 1.00 90.44 180 ARG A O 1
ATOM 1444 N N . VAL A 1 181 ? -10.673 -0.923 16.233 1.00 91.50 181 VAL A N 1
ATOM 1445 C CA . VAL A 1 181 ? -9.452 -0.124 16.064 1.00 91.50 181 VAL A CA 1
ATOM 1446 C C . VAL A 1 181 ? -8.716 -0.068 17.391 1.00 91.50 181 VAL A C 1
ATOM 1448 O O . VAL A 1 181 ? -9.308 0.280 18.407 1.00 91.50 181 VAL A O 1
ATOM 1451 N N . ILE A 1 182 ? -7.431 -0.397 17.396 1.00 92.12 182 ILE A N 1
ATOM 1452 C CA . ILE A 1 182 ? -6.530 -0.153 18.520 1.00 92.12 182 ILE A CA 1
ATOM 1453 C C . ILE A 1 182 ? -5.948 1.247 18.340 1.00 92.12 182 ILE A C 1
ATOM 1455 O O . ILE A 1 182 ? -5.269 1.517 17.350 1.00 92.12 182 ILE A O 1
ATOM 1459 N N . LEU A 1 183 ? -6.262 2.119 19.298 1.00 94.06 183 LEU A N 1
ATOM 1460 C CA . LEU A 1 183 ? -5.853 3.524 19.332 1.00 94.06 183 LEU A CA 1
ATOM 1461 C C . LEU A 1 183 ? -4.557 3.726 20.121 1.00 94.06 183 LEU A C 1
ATOM 1463 O O . LEU A 1 183 ? -3.809 4.667 19.880 1.00 94.06 183 LEU A O 1
ATOM 1467 N N . ASN A 1 184 ? -4.307 2.863 21.101 1.00 93.31 184 ASN A N 1
ATOM 1468 C CA . ASN A 1 184 ? -3.102 2.876 21.919 1.00 93.31 184 ASN A CA 1
ATOM 1469 C C . ASN A 1 184 ? -2.937 1.503 22.564 1.00 93.31 184 ASN A C 1
ATOM 1471 O O . ASN A 1 184 ? -3.896 0.948 23.107 1.00 93.31 184 ASN A O 1
ATOM 1475 N N . GLU A 1 185 ? -1.725 0.966 22.553 1.00 93.75 185 GLU A N 1
ATOM 1476 C CA . GLU A 1 185 ? -1.393 -0.240 23.297 1.00 93.75 185 GLU A CA 1
ATOM 1477 C C . GLU A 1 185 ? 0.011 -0.132 23.893 1.00 93.75 185 GLU A C 1
ATOM 1479 O O . GLU A 1 185 ? 0.992 0.113 23.194 1.00 93.75 185 GLU A O 1
ATOM 1484 N N . ASN A 1 186 ? 0.115 -0.358 25.202 1.00 91.75 186 ASN A N 1
ATOM 1485 C CA . ASN A 1 186 ? 1.395 -0.472 25.895 1.00 91.75 186 ASN A CA 1
ATOM 1486 C C . ASN A 1 186 ? 1.379 -1.650 26.886 1.00 91.75 186 ASN A C 1
ATOM 1488 O O . ASN A 1 186 ? 0.551 -2.561 26.778 1.00 91.75 186 ASN A O 1
ATOM 1492 N N . GLU A 1 187 ? 2.338 -1.688 27.813 1.00 91.69 187 GLU A N 1
ATOM 1493 C CA . GLU A 1 187 ? 2.445 -2.765 28.806 1.00 91.69 187 GLU A CA 1
ATOM 1494 C C . GLU A 1 187 ? 1.304 -2.743 29.839 1.00 91.69 187 GLU A C 1
ATOM 1496 O O . GLU A 1 187 ? 0.937 -3.792 30.363 1.00 91.69 187 GLU A O 1
ATOM 1501 N N . GLU A 1 188 ? 0.710 -1.577 30.115 1.00 93.75 188 GLU A N 1
ATOM 1502 C CA . GLU A 1 188 ? -0.280 -1.398 31.184 1.00 93.75 188 GLU A CA 1
ATOM 1503 C C . GLU A 1 188 ? -1.721 -1.288 30.683 1.00 93.75 188 GLU A C 1
ATOM 1505 O O . GLU A 1 188 ? -2.649 -1.677 31.398 1.00 93.75 188 GLU A O 1
ATOM 1510 N N . ILE A 1 189 ? -1.934 -0.720 29.495 1.00 94.81 189 ILE A N 1
ATOM 1511 C CA . ILE A 1 189 ? -3.269 -0.414 28.977 1.00 94.81 189 ILE A CA 1
ATOM 1512 C C . ILE A 1 189 ? -3.411 -0.740 27.495 1.00 94.81 189 ILE A C 1
ATOM 1514 O O . ILE A 1 189 ? -2.436 -0.797 26.743 1.00 94.81 189 ILE A O 1
ATOM 1518 N N . ILE A 1 190 ? -4.669 -0.886 27.094 1.00 95.00 190 ILE A N 1
ATOM 1519 C CA . ILE A 1 190 ? -5.099 -0.836 25.706 1.00 95.00 190 ILE A CA 1
ATOM 1520 C C . ILE A 1 190 ? -6.326 0.074 25.588 1.00 95.00 190 ILE A C 1
ATOM 1522 O O . ILE A 1 190 ? -7.243 0.015 26.416 1.00 95.00 190 ILE A O 1
ATOM 1526 N N . GLU A 1 191 ? -6.327 0.923 24.569 1.00 96.19 191 GLU A N 1
ATOM 1527 C CA . GLU A 1 191 ? -7.444 1.787 24.198 1.00 96.19 191 GLU A CA 1
ATOM 1528 C C . GLU A 1 191 ? -7.921 1.375 22.810 1.00 96.19 191 GLU A C 1
ATOM 1530 O O . GLU A 1 191 ? -7.128 1.276 21.871 1.00 96.19 191 GLU A O 1
ATOM 1535 N N . ILE A 1 192 ? -9.217 1.093 22.695 1.00 94.50 192 ILE A N 1
ATOM 1536 C CA . ILE A 1 192 ? -9.818 0.575 21.468 1.00 94.50 192 ILE A CA 1
ATOM 1537 C C . ILE A 1 192 ? -11.110 1.312 21.138 1.00 94.50 192 ILE A C 1
ATOM 1539 O O . ILE A 1 192 ? -11.854 1.710 22.031 1.00 94.50 192 ILE A O 1
ATOM 1543 N N . LEU A 1 193 ? -11.408 1.436 19.853 1.00 95.06 193 LEU A N 1
ATOM 1544 C CA . LEU A 1 193 ? -12.706 1.849 19.340 1.00 95.06 193 LEU A CA 1
ATOM 1545 C C . LEU A 1 193 ? -13.404 0.620 18.753 1.00 95.06 193 LEU A C 1
ATOM 1547 O O . LEU A 1 193 ? -12.802 -0.126 17.978 1.00 95.06 193 LEU A O 1
ATOM 1551 N N . VAL A 1 194 ? -14.656 0.388 19.145 1.00 92.94 194 VAL A N 1
ATOM 1552 C CA . VAL A 1 194 ? -15.435 -0.796 18.753 1.00 92.94 194 VAL A CA 1
ATOM 1553 C C . VAL A 1 194 ? -16.817 -0.379 18.270 1.00 92.94 194 VAL A C 1
ATOM 1555 O O . VAL A 1 194 ? -17.488 0.417 18.919 1.00 92.94 194 VAL A O 1
ATOM 1558 N N . TYR A 1 195 ? -17.255 -0.938 17.151 1.00 92.38 195 TYR A N 1
ATOM 1559 C CA . TYR A 1 195 ? -18.619 -0.851 16.663 1.00 92.38 195 TYR A CA 1
ATOM 1560 C C . TYR A 1 195 ? -19.548 -1.633 17.591 1.00 92.38 195 TYR A C 1
ATOM 1562 O O . TYR A 1 195 ? -19.328 -2.815 17.862 1.00 92.38 195 TYR A O 1
ATOM 1570 N N . ASP A 1 196 ? -20.581 -0.961 18.087 1.00 91.06 196 ASP A N 1
ATOM 1571 C CA . ASP A 1 196 ? -21.597 -1.549 18.959 1.00 91.06 196 ASP A CA 1
ATOM 1572 C C . ASP A 1 196 ? -22.771 -2.067 18.122 1.00 91.06 196 ASP A C 1
ATOM 1574 O O . ASP A 1 196 ? -23.064 -3.265 18.106 1.00 91.06 196 ASP A O 1
ATOM 1578 N N . ARG A 1 197 ? -23.457 -1.158 17.419 1.00 91.00 197 ARG A N 1
ATOM 1579 C CA . ARG A 1 197 ? -24.707 -1.445 16.700 1.00 91.00 197 ARG A CA 1
ATOM 1580 C C . ARG A 1 197 ? -25.170 -0.266 15.854 1.00 91.00 197 ARG A C 1
ATOM 1582 O O . ARG A 1 197 ? -24.754 0.868 16.072 1.00 91.00 197 ARG A O 1
ATOM 1589 N N . LEU A 1 198 ? -26.157 -0.509 14.998 1.00 90.56 198 LEU A N 1
ATOM 1590 C CA . LEU A 1 198 ? -27.000 0.547 14.448 1.00 90.56 198 LEU A CA 1
ATOM 1591 C C . LEU A 1 198 ? -27.909 1.148 15.532 1.00 90.56 198 LEU A C 1
ATOM 1593 O O . LEU A 1 198 ? -28.385 0.466 16.445 1.00 90.56 198 LEU A O 1
ATOM 1597 N N . SER A 1 199 ? -28.188 2.439 15.403 1.00 90.44 199 SER A N 1
ATOM 1598 C CA . SER A 1 199 ? -29.218 3.141 16.157 1.00 90.44 199 SER A CA 1
ATOM 1599 C C . SER A 1 199 ? -30.589 2.499 15.937 1.00 90.44 199 SER A C 1
ATOM 1601 O O . SER A 1 199 ? -30.843 1.865 14.918 1.00 90.44 199 SER A O 1
ATOM 1603 N N . GLU A 1 200 ? -31.529 2.722 16.860 1.00 91.00 200 GLU A N 1
ATOM 1604 C CA . GLU A 1 200 ? -32.883 2.141 16.774 1.00 91.00 200 GLU A CA 1
ATOM 1605 C C . GLU A 1 200 ? -33.641 2.491 15.481 1.00 91.00 200 GLU A C 1
ATOM 1607 O O . GLU A 1 200 ? -34.584 1.801 15.110 1.00 91.00 200 GLU A O 1
ATOM 1612 N N . ASN A 1 201 ? -33.257 3.578 14.806 1.00 91.12 201 ASN A N 1
ATOM 1613 C CA . ASN A 1 201 ? -33.845 4.005 13.538 1.00 91.12 201 ASN A CA 1
ATOM 1614 C C . ASN A 1 201 ? -33.037 3.572 12.303 1.00 91.12 201 ASN A C 1
ATOM 1616 O O . ASN A 1 201 ? -33.388 4.009 11.210 1.00 91.12 201 ASN A O 1
ATOM 1620 N N . GLU A 1 202 ? -31.975 2.781 12.485 1.00 87.44 202 GLU A N 1
ATOM 1621 C CA . GLU A 1 202 ? -31.093 2.244 11.436 1.00 87.44 202 GLU A CA 1
ATOM 1622 C C . GLU A 1 202 ? -30.417 3.324 10.572 1.00 87.44 202 GLU A C 1
ATOM 1624 O O . GLU A 1 202 ? -30.077 3.091 9.418 1.00 87.44 202 GLU A O 1
ATOM 1629 N N . LYS A 1 203 ? -30.243 4.538 11.113 1.00 87.25 203 LYS A N 1
ATOM 1630 C CA . LYS A 1 203 ? -29.648 5.678 10.388 1.00 87.25 203 LYS A CA 1
ATOM 1631 C C . LYS A 1 203 ? -28.258 6.075 10.861 1.00 87.25 203 LYS A C 1
ATOM 1633 O O . LYS A 1 203 ? -27.649 6.943 10.242 1.00 87.25 203 LYS A O 1
ATOM 1638 N N . CYS A 1 204 ? -27.805 5.545 11.990 1.00 86.06 20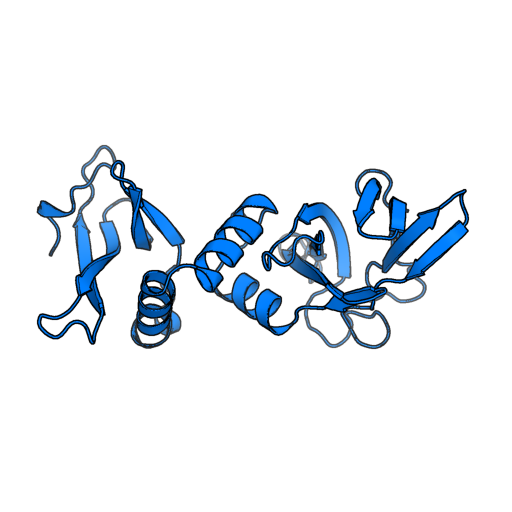4 CYS A N 1
ATOM 1639 C CA . CYS A 1 204 ? -26.513 5.887 12.561 1.00 86.06 204 CYS A CA 1
ATOM 1640 C C . CYS A 1 204 ? -25.850 4.626 13.087 1.00 86.06 204 CYS A C 1
ATOM 1642 O O . CYS A 1 204 ? -26.446 3.892 13.868 1.00 86.06 204 CYS A O 1
ATOM 1644 N N . GLU A 1 205 ? -24.603 4.416 12.718 1.00 90.56 205 GLU A N 1
ATOM 1645 C CA . GLU A 1 205 ? -23.746 3.443 13.375 1.00 90.56 205 GLU A CA 1
ATOM 1646 C C . GLU A 1 205 ? -23.239 4.022 14.697 1.00 90.56 205 GLU A C 1
ATOM 1648 O O . GLU A 1 205 ? -22.910 5.209 14.796 1.00 90.56 205 GLU A O 1
ATOM 1653 N N . LEU A 1 206 ? -23.223 3.196 15.739 1.00 92.56 206 LEU A N 1
ATOM 1654 C CA . LEU A 1 206 ? -22.767 3.570 17.068 1.00 92.56 206 LEU A CA 1
ATOM 1655 C C . LEU A 1 206 ? -21.462 2.852 17.379 1.00 92.56 206 LEU A C 1
ATOM 1657 O O . LEU A 1 206 ? -21.352 1.636 17.231 1.00 92.56 206 LEU A O 1
ATOM 1661 N N . TYR A 1 207 ? -20.508 3.626 17.882 1.00 95.00 207 TYR A N 1
ATOM 1662 C CA . TYR A 1 207 ? -19.182 3.167 18.261 1.00 95.00 207 TYR A CA 1
ATOM 1663 C C . TYR A 1 207 ? -18.918 3.532 19.714 1.00 95.00 207 TYR A C 1
ATOM 1665 O O . TYR A 1 207 ? -19.369 4.573 20.200 1.00 95.00 207 TYR A O 1
ATOM 1673 N N . VAL A 1 208 ? -18.166 2.682 20.402 1.00 95.19 208 VAL A N 1
ATOM 1674 C CA . VAL A 1 208 ? -17.789 2.864 21.798 1.00 95.19 208 VAL A CA 1
ATOM 1675 C C . VAL A 1 208 ? -16.274 2.817 21.904 1.00 95.19 208 VAL A C 1
ATOM 1677 O O . VAL A 1 208 ? -15.623 1.877 21.445 1.00 95.19 208 VAL A O 1
ATOM 1680 N N . TRP A 1 209 ? -15.718 3.864 22.502 1.00 96.00 209 TRP A N 1
ATOM 1681 C CA . TRP A 1 209 ? -14.323 3.902 22.907 1.00 96.00 209 TRP A CA 1
ATOM 1682 C C . TRP A 1 209 ? -14.190 3.260 24.286 1.00 96.00 209 TRP A C 1
ATOM 1684 O O . TRP A 1 209 ? -14.914 3.628 25.209 1.00 96.00 209 TRP A O 1
ATOM 1694 N N . TYR A 1 210 ? -13.278 2.302 24.404 1.00 95.25 210 TYR A N 1
ATOM 1695 C CA . TYR A 1 210 ? -13.002 1.558 25.623 1.00 95.25 210 TYR A CA 1
ATOM 1696 C C . TYR A 1 210 ? -11.549 1.731 26.034 1.00 95.25 210 TYR A C 1
ATOM 1698 O O . TYR A 1 210 ? -10.643 1.638 25.199 1.00 95.25 210 TYR A O 1
ATOM 1706 N N . ARG A 1 211 ? -11.321 1.847 27.343 1.00 95.69 211 ARG A N 1
ATOM 1707 C CA . ARG A 1 211 ? -9.986 1.750 27.938 1.00 95.69 211 ARG A CA 1
ATOM 1708 C C . ARG A 1 211 ? -9.924 0.603 28.935 1.00 95.69 211 ARG A C 1
ATOM 1710 O O . ARG A 1 211 ? -10.594 0.628 29.967 1.00 95.69 211 ARG A O 1
ATOM 1717 N N . SER A 1 212 ? -9.066 -0.381 28.671 1.00 95.31 212 SER A N 1
ATOM 1718 C CA . SER A 1 212 ? -8.832 -1.510 29.577 1.00 95.31 212 SER A CA 1
ATOM 1719 C C . SER A 1 212 ? -7.415 -1.490 30.132 1.00 95.31 212 SER A C 1
ATOM 1721 O O . SER A 1 212 ? -6.457 -1.172 29.428 1.00 95.31 212 SER A O 1
ATOM 1723 N N . LYS A 1 213 ? -7.267 -1.905 31.393 1.00 95.19 213 LYS A N 1
ATOM 1724 C CA . LYS A 1 213 ? -5.960 -2.307 31.924 1.00 95.19 213 LYS A CA 1
ATOM 1725 C C . LYS A 1 213 ? -5.596 -3.694 31.406 1.00 95.19 213 LYS A C 1
ATOM 1727 O O . LYS A 1 213 ? -6.482 -4.526 31.197 1.00 95.19 213 LYS A O 1
ATOM 1732 N N . LYS A 1 214 ? -4.302 -3.930 31.222 1.00 95.00 214 LYS A N 1
ATOM 1733 C CA . LYS A 1 214 ? -3.735 -5.240 30.917 1.00 95.00 214 LYS A CA 1
ATOM 1734 C C . LYS A 1 214 ? -3.324 -5.931 32.215 1.00 95.00 214 LYS A C 1
ATOM 1736 O O . LYS A 1 214 ? -2.876 -5.303 33.176 1.00 95.00 214 LYS A O 1
ATOM 1741 N N . ASN A 1 215 ? -3.515 -7.240 32.242 1.00 93.00 215 ASN A N 1
ATOM 1742 C CA . ASN A 1 215 ? -3.032 -8.120 33.291 1.00 93.00 215 ASN A CA 1
ATOM 1743 C C . ASN A 1 215 ? -1.507 -8.260 33.195 1.00 93.00 215 ASN A C 1
ATOM 1745 O O . ASN A 1 215 ? -0.899 -7.936 32.178 1.00 93.00 215 ASN A O 1
ATOM 1749 N N . ALA A 1 216 ? -0.880 -8.805 34.240 1.00 90.75 216 ALA A N 1
ATOM 1750 C CA . ALA A 1 216 ? 0.573 -9.009 34.272 1.00 90.75 216 ALA A CA 1
ATOM 1751 C C . ALA A 1 216 ? 1.100 -9.942 33.160 1.00 90.75 216 ALA A C 1
ATOM 1753 O O . ALA A 1 216 ? 2.287 -9.920 32.854 1.00 90.75 216 ALA A O 1
ATOM 1754 N N . ASP A 1 217 ? 0.231 -10.767 32.570 1.00 91.31 217 ASP A N 1
ATOM 1755 C CA . ASP A 1 217 ? 0.534 -11.634 31.427 1.00 91.31 217 ASP A CA 1
ATOM 1756 C C . ASP A 1 217 ? 0.226 -10.982 30.062 1.00 91.31 217 ASP A C 1
ATOM 1758 O O . ASP A 1 217 ? 0.344 -11.634 29.028 1.00 91.31 217 ASP A O 1
ATOM 1762 N N . GLY A 1 218 ? -0.176 -9.706 30.051 1.00 87.75 218 GLY A N 1
ATOM 1763 C CA . GLY A 1 218 ? -0.541 -8.942 28.858 1.00 87.75 218 GLY A CA 1
ATOM 1764 C C . GLY A 1 218 ? -1.978 -9.154 28.370 1.00 87.75 218 GLY A C 1
ATOM 1765 O O . GLY A 1 218 ? -2.407 -8.449 27.455 1.00 87.75 218 GLY A O 1
ATOM 1766 N N . SER A 1 219 ? -2.740 -10.079 28.965 1.00 90.44 219 SER A N 1
ATOM 1767 C CA . SER A 1 219 ? -4.149 -10.288 28.614 1.00 90.44 219 SER A CA 1
ATOM 1768 C C . SER A 1 219 ? -5.033 -9.128 29.084 1.00 90.44 219 SER A C 1
ATOM 1770 O O . SER A 1 219 ? -4.690 -8.405 30.016 1.00 90.44 219 SER A O 1
ATOM 1772 N N . TRP A 1 220 ? -6.190 -8.945 28.454 1.00 91.94 220 TRP A N 1
ATOM 1773 C CA . TRP A 1 220 ? -7.170 -7.927 28.833 1.00 91.94 220 TRP A CA 1
ATOM 1774 C C . TRP A 1 220 ? -8.577 -8.364 28.421 1.00 91.94 220 TRP A C 1
ATOM 1776 O O . TRP A 1 220 ? -8.739 -9.226 27.552 1.00 91.94 220 TRP A O 1
ATOM 1786 N N . TYR A 1 221 ? -9.598 -7.763 29.034 1.00 87.44 221 TYR A N 1
ATOM 1787 C CA . TYR A 1 221 ? -10.997 -8.097 28.781 1.00 87.44 221 TYR A CA 1
ATOM 1788 C C . TYR A 1 221 ? -11.816 -6.829 28.558 1.00 87.44 221 TYR A C 1
ATOM 1790 O O . TYR A 1 221 ? -11.891 -5.970 29.429 1.00 87.44 221 TYR A O 1
ATOM 1798 N N . ILE A 1 222 ? -12.500 -6.736 27.414 1.00 86.31 222 ILE A N 1
ATOM 1799 C CA . ILE A 1 222 ? -13.358 -5.582 27.095 1.00 86.31 222 ILE A CA 1
ATOM 1800 C C . ILE A 1 222 ? -14.485 -5.382 28.122 1.00 86.31 222 ILE A C 1
ATOM 1802 O O . ILE A 1 222 ? -14.907 -4.261 28.370 1.00 86.31 222 ILE A O 1
ATOM 1806 N N . SER A 1 223 ? -14.938 -6.455 28.779 1.00 85.81 223 SER A N 1
ATOM 1807 C CA . SER A 1 223 ? -15.948 -6.393 29.844 1.00 85.81 223 SER A CA 1
ATOM 1808 C C . SER A 1 223 ? -15.475 -5.679 31.112 1.00 85.81 223 SER A C 1
ATOM 1810 O O . SER A 1 223 ? -16.299 -5.341 31.957 1.00 85.81 223 SER A O 1
ATOM 1812 N N . GLU A 1 224 ? -14.165 -5.502 31.276 1.00 86.06 224 GLU A N 1
ATOM 1813 C CA . GLU A 1 224 ? -13.543 -4.807 32.409 1.00 86.06 224 GLU A CA 1
ATOM 1814 C C . GLU A 1 224 ? -13.104 -3.381 32.040 1.00 86.06 224 GLU A C 1
ATOM 1816 O O . GLU A 1 224 ? -12.561 -2.663 32.885 1.00 86.06 224 GLU A O 1
ATOM 1821 N N . ALA A 1 225 ? -13.328 -2.973 30.787 1.00 86.00 225 ALA A N 1
ATOM 1822 C CA . ALA A 1 225 ? -12.974 -1.656 30.293 1.00 86.00 225 ALA A CA 1
ATOM 1823 C C . ALA A 1 225 ? -13.915 -0.568 30.834 1.00 86.00 225 ALA A C 1
ATOM 1825 O O . ALA A 1 225 ? -15.084 -0.822 31.139 1.00 86.00 225 ALA A O 1
ATOM 1826 N N . GLN A 1 226 ? -13.369 0.643 30.955 1.00 75.38 226 GLN A N 1
ATOM 1827 C CA . GLN A 1 226 ? -14.099 1.871 31.279 1.00 75.38 226 GLN A CA 1
ATOM 1828 C C . GLN A 1 226 ? -14.477 2.627 30.013 1.00 75.38 226 GLN A C 1
ATOM 1830 O O . GLN A 1 226 ? -13.692 2.542 29.035 1.00 75.38 226 GLN A O 1
#

pLDDT: mean 90.49, std 6.64, range [65.81, 98.69]

Nearest PDB structures (foldseek):
  1y9m-assembly1_A  TM=3.325E-01  e=8.812E-02  Aspergillus awamori
  3sc7-assembly1_X  TM=2.611E-01  e=1.601E-01  Aspergillus ficuum
  4ggt-assembly1_A  TM=6.138E-01  e=9.911E+00  Bradyrhizobium diazoefficiens USDA 110
  8atu-assembly1_A  TM=2.546E-01  e=3.423E-01  Homo sapiens
  4rth-assembly1_A  TM=3.512E-01  e=9.911E+00  Zea mays

Radius of gyration: 20.85 Å; Cα contacts (8 Å, |Δi|>4): 417; chains: 1; bounding box: 59×33×60 Å

Sequence (226 aa):
VITEQSFEVDLNDWGEVRFVSYLPTYDTLWEDVSFVLAKDNQIVYHFPAYFENNSTENNSVGMFDSVEAVGFHDIDGDGAKDVIVIVNYVTGAGPQGMIPRKTIRIFNSQNDGFVIQHDLIDELMKNMKEDDISISAICDYVTLIETDEIYDGYRTIYQQYFADEGCDFMISYSASGNSRVILNENEEIIEILVYDRLSENEKCELYVWYRSKKNADGSWYISEAQ

Secondary structure (DSSP, 8-state):
--GGG-EEEE-GGG-EEEEEEE----SSTTBPPEEEEEETTEEEEEPPPSSGGGB-TTTT--EEEEEEEEEEE-SSSSSSPEEEEEEEEE-SSSTTTTS-EEEEEEEEEETTEEEE-HHHHHHHHHHS-GGG--HHHHHHHHHHHHH-HHHHHHHHHHHHHTGGGT---EEEE-TTS-EEEEEEE-SSEEEEEEEEEE-TTSS-EEEEEEEEEPPTTS---GGG--